Protein AF-E3IWF0-F1 (afdb_monomer_lite)

Secondary structure (DSSP, 8-state):
-----------TT---PPPPPP-BSEEEEEEEEEHHHHH-TT--HHHHHHHHGGG--HHHHHHHHTS-GGG--EEEEEEEE-SS---S-HHHHHHHHHHHHHHTT----EEEETGGGSEEEPPPP--SSPPPPPP-S-PPS---TTEEEHHHHHHHTBPP-PPTT--S-SPPHHHHSEEESEEPPTT-S------TTSPPPPP---EETT-SSS----EEE-EE-GGGS-EE-HHHHHHHHHHHHTT--EETTEES--PEE--GGG--SSGGGS-SEEE-STTPPPSSBS-EEEEEEGGGHHHHHHHHHHHHHB---HHHHHHHHHHHHHTT----SSGGGGEEEEEEP-

Structure (mmCIF, N/CA/C/O backbone):
data_AF-E3IWF0-F1
#
_entry.id   AF-E3IWF0-F1
#
loop_
_atom_site.group_PDB
_atom_site.id
_atom_site.type_symbol
_atom_site.label_atom_id
_atom_site.label_alt_id
_atom_site.label_comp_id
_atom_site.label_asym_id
_atom_site.label_entity_id
_atom_site.label_seq_id
_atom_site.pdbx_PDB_ins_code
_atom_site.Cartn_x
_atom_site.Cartn_y
_atom_site.Cartn_z
_atom_site.occupancy
_atom_site.B_iso_or_equiv
_atom_site.auth_seq_id
_atom_site.auth_comp_id
_atom_site.auth_asym_id
_atom_site.auth_atom_id
_atom_site.pdbx_PDB_model_num
ATOM 1 N N . MET A 1 1 ? 2.194 -65.299 -14.423 1.00 41.81 1 MET A N 1
ATOM 2 C CA . MET A 1 1 ? 2.964 -64.050 -14.601 1.00 41.81 1 MET A CA 1
ATOM 3 C C . MET A 1 1 ? 2.083 -62.918 -14.101 1.00 41.81 1 MET A C 1
ATOM 5 O O . MET A 1 1 ? 1.194 -62.491 -14.822 1.00 41.81 1 MET A O 1
ATOM 9 N N . ALA A 1 2 ? 2.211 -62.569 -12.820 1.00 34.97 2 ALA A N 1
ATOM 10 C CA . ALA A 1 2 ? 1.408 -61.526 -12.188 1.00 34.97 2 ALA A CA 1
ATOM 11 C C . ALA A 1 2 ? 2.026 -60.158 -12.510 1.00 34.97 2 ALA A C 1
ATOM 13 O O . ALA A 1 2 ? 3.200 -59.938 -12.221 1.00 34.97 2 ALA A O 1
ATOM 14 N N . GLY A 1 3 ? 1.254 -59.280 -13.153 1.00 35.75 3 GLY A N 1
ATOM 15 C CA . GLY A 1 3 ? 1.635 -57.894 -13.411 1.00 35.75 3 GLY A CA 1
ATOM 16 C C . GLY A 1 3 ? 1.404 -57.055 -12.160 1.00 35.75 3 GLY A C 1
ATOM 17 O O . GLY A 1 3 ? 0.259 -56.836 -11.771 1.00 35.75 3 GLY A O 1
ATOM 18 N N . GLY A 1 4 ? 2.491 -56.629 -11.519 1.00 33.47 4 GLY A N 1
ATOM 19 C CA . GLY A 1 4 ? 2.449 -55.653 -10.438 1.00 33.47 4 GLY A CA 1
ATOM 20 C C . GLY A 1 4 ? 2.073 -54.286 -10.997 1.00 33.47 4 GLY A C 1
ATOM 21 O O . GLY A 1 4 ? 2.777 -53.745 -11.845 1.00 33.47 4 GLY A O 1
ATOM 22 N N . VAL A 1 5 ? 0.945 -53.753 -10.537 1.00 42.38 5 VAL A N 1
ATOM 23 C CA . VAL A 1 5 ? 0.614 -52.336 -10.676 1.00 42.38 5 VAL A CA 1
ATOM 24 C C . VAL A 1 5 ? 1.538 -51.589 -9.724 1.00 42.38 5 VAL A C 1
ATOM 26 O O . VAL A 1 5 ? 1.492 -51.821 -8.518 1.00 42.38 5 VAL A O 1
ATOM 29 N N . ASP A 1 6 ? 2.389 -50.726 -10.269 1.00 42.12 6 ASP A N 1
ATOM 30 C CA . ASP A 1 6 ? 3.235 -49.824 -9.493 1.00 42.12 6 ASP A CA 1
ATOM 31 C C . ASP A 1 6 ? 2.344 -48.722 -8.901 1.00 42.12 6 ASP A C 1
ATOM 33 O O . ASP A 1 6 ? 2.120 -47.659 -9.484 1.00 42.12 6 ASP A O 1
ATOM 37 N N . THR A 1 7 ? 1.693 -49.035 -7.781 1.00 36.44 7 THR A N 1
ATOM 38 C CA . THR A 1 7 ? 0.914 -48.065 -7.018 1.00 36.44 7 THR A CA 1
ATOM 39 C C . THR A 1 7 ? 1.882 -47.164 -6.271 1.00 36.44 7 THR A C 1
ATOM 41 O O . THR A 1 7 ? 2.347 -47.500 -5.182 1.00 36.44 7 THR A O 1
ATOM 44 N N . VAL A 1 8 ? 2.168 -45.999 -6.849 1.00 44.75 8 VAL A N 1
ATOM 45 C CA . VAL A 1 8 ? 2.837 -44.908 -6.140 1.00 44.75 8 VAL A CA 1
ATOM 46 C C . VAL A 1 8 ? 1.923 -44.459 -5.001 1.00 44.75 8 VAL A C 1
ATOM 48 O O . VAL A 1 8 ? 0.910 -43.791 -5.213 1.00 44.75 8 VAL A O 1
ATOM 51 N N . PHE A 1 9 ? 2.270 -44.851 -3.779 1.00 38.47 9 PHE A N 1
ATOM 52 C CA . PHE A 1 9 ? 1.636 -44.367 -2.562 1.00 38.47 9 PHE A CA 1
ATOM 53 C C . PHE A 1 9 ? 2.034 -42.896 -2.370 1.00 38.47 9 PHE A C 1
ATOM 55 O O . PHE A 1 9 ? 3.142 -42.593 -1.931 1.00 38.47 9 PHE A O 1
ATOM 62 N N . ARG A 1 10 ? 1.155 -41.964 -2.759 1.00 40.84 10 ARG A N 1
ATOM 63 C CA . ARG A 1 10 ? 1.265 -40.549 -2.381 1.00 40.84 10 ARG A CA 1
ATOM 64 C C . ARG A 1 10 ? 0.487 -40.344 -1.089 1.00 40.84 10 ARG A C 1
ATOM 66 O O . ARG A 1 10 ? -0.733 -40.463 -1.072 1.00 40.84 10 ARG A O 1
ATOM 73 N N . GLU A 1 11 ? 1.207 -40.049 -0.017 1.00 34.72 11 GLU A N 1
ATOM 74 C CA . GLU A 1 11 ? 0.628 -39.656 1.261 1.00 34.72 11 GLU A CA 1
ATOM 75 C C . GLU A 1 11 ? -0.067 -38.288 1.104 1.00 34.72 11 GLU A C 1
ATOM 77 O O . GLU A 1 11 ? 0.574 -37.268 0.863 1.00 34.72 11 GLU A O 1
ATOM 82 N N . THR A 1 12 ? -1.397 -38.269 1.194 1.00 39.22 12 THR A N 1
ATOM 83 C CA . THR A 1 12 ? -2.281 -37.100 0.994 1.00 39.22 12 THR A CA 1
ATOM 84 C C . THR A 1 12 ? -2.207 -36.060 2.133 1.00 39.22 12 THR A C 1
ATOM 86 O O . THR A 1 12 ? -3.057 -35.180 2.229 1.00 39.22 12 THR A O 1
ATOM 89 N N . SER A 1 13 ? -1.236 -36.155 3.047 1.00 42.16 13 SER A N 1
ATOM 90 C CA . SER A 1 13 ? -1.235 -35.436 4.333 1.00 42.16 13 SER A CA 1
ATOM 91 C C . SER A 1 13 ? -0.495 -34.090 4.338 1.00 42.16 13 SER A C 1
ATOM 93 O O . SER A 1 13 ? -0.468 -33.436 5.379 1.00 42.16 13 SER A O 1
ATOM 95 N N . ALA A 1 14 ? 0.067 -33.623 3.217 1.00 46.38 14 ALA A N 1
ATOM 96 C CA . ALA A 1 14 ? 0.830 -32.370 3.211 1.00 46.38 14 ALA A CA 1
ATOM 97 C C . ALA A 1 14 ? 0.788 -31.595 1.882 1.00 46.38 14 ALA A C 1
ATOM 99 O O . ALA A 1 14 ? 1.825 -31.152 1.391 1.00 46.38 14 ALA A O 1
ATOM 100 N N . GLU A 1 15 ? -0.395 -31.373 1.303 1.00 42.22 15 GLU A N 1
ATOM 101 C CA . GLU A 1 15 ? -0.546 -30.177 0.465 1.00 42.22 15 GLU A CA 1
ATOM 102 C C . GLU A 1 15 ? -0.610 -28.963 1.406 1.00 42.22 15 GLU A C 1
ATOM 104 O O . GLU A 1 15 ? -1.519 -28.902 2.244 1.00 42.22 15 GLU A O 1
ATOM 109 N N . PRO A 1 16 ? 0.344 -28.015 1.348 1.00 53.88 16 PRO A N 1
ATOM 110 C CA . PRO A 1 16 ? 0.254 -26.799 2.140 1.00 53.88 16 PRO A CA 1
ATOM 111 C C . PRO A 1 16 ? -1.004 -26.039 1.712 1.00 53.88 16 PRO A C 1
ATOM 113 O O . PRO A 1 16 ? -1.074 -25.445 0.637 1.00 53.88 16 PRO A O 1
ATOM 116 N N . ARG A 1 17 ? -2.043 -26.106 2.547 1.00 76.69 17 ARG A N 1
ATOM 117 C CA . ARG A 1 17 ? -3.304 -25.411 2.310 1.00 76.69 17 ARG A CA 1
ATOM 118 C C . ARG A 1 17 ? -3.058 -23.912 2.440 1.00 76.69 17 ARG A C 1
ATOM 120 O O . ARG A 1 17 ? -2.746 -23.434 3.526 1.00 76.69 17 ARG A O 1
ATOM 127 N N . VAL A 1 18 ? -3.246 -23.184 1.343 1.00 86.88 18 VAL A N 1
ATOM 128 C CA . VAL A 1 18 ? -3.210 -21.719 1.345 1.00 86.88 18 VAL A CA 1
ATOM 129 C C . VAL A 1 18 ? -4.353 -21.186 2.210 1.00 86.88 18 VAL A C 1
ATOM 131 O O . VAL A 1 18 ? -5.532 -21.446 1.948 1.00 86.88 18 VAL A O 1
ATOM 134 N N . GLU A 1 19 ? -3.998 -20.444 3.253 1.00 89.88 19 GLU A N 1
ATOM 135 C CA . GLU A 1 19 ? -4.919 -19.831 4.199 1.00 89.88 19 GLU A CA 1
ATOM 136 C C . GLU A 1 19 ? -5.671 -18.659 3.556 1.00 89.88 19 GLU A C 1
ATOM 138 O O . GLU A 1 19 ? -5.094 -17.804 2.872 1.00 89.88 19 GLU A O 1
ATOM 143 N N . ALA A 1 20 ? -6.979 -18.608 3.815 1.00 89.81 20 ALA A N 1
ATOM 144 C CA . ALA A 1 20 ? -7.804 -17.469 3.451 1.00 89.81 20 ALA A CA 1
ATOM 145 C C . ALA A 1 20 ? -7.614 -16.343 4.475 1.00 89.81 20 ALA A C 1
ATOM 147 O O . ALA A 1 20 ? -7.861 -16.533 5.663 1.00 89.81 20 ALA A O 1
ATOM 148 N N . VAL A 1 21 ? -7.250 -15.152 4.004 1.00 93.00 21 VAL A N 1
ATOM 149 C CA . VAL A 1 21 ? -7.122 -13.961 4.855 1.00 93.00 21 VAL A CA 1
ATOM 150 C C . VAL A 1 21 ? -8.442 -13.176 4.904 1.00 93.00 21 VAL A C 1
ATOM 152 O O . VAL A 1 21 ? -9.196 -13.150 3.920 1.00 93.00 21 VAL A O 1
ATOM 155 N N . PRO A 1 22 ? -8.780 -12.531 6.033 1.00 94.50 22 PRO A N 1
ATOM 156 C CA . PRO A 1 22 ? -9.926 -11.633 6.097 1.00 94.50 22 PRO A CA 1
ATOM 157 C C . PRO A 1 22 ? -9.673 -10.383 5.239 1.00 94.50 22 PRO A C 1
ATOM 159 O O . PRO A 1 22 ? -8.582 -9.822 5.272 1.00 94.50 22 PRO A O 1
ATOM 162 N N . LEU A 1 23 ? -10.685 -9.944 4.479 1.00 96.88 23 LEU A N 1
ATOM 163 C CA . LEU A 1 23 ? -10.578 -8.809 3.558 1.00 96.88 23 LEU A CA 1
ATOM 164 C C . LEU A 1 23 ? -11.625 -7.731 3.861 1.00 96.88 23 LEU A C 1
ATOM 166 O O . LEU A 1 23 ? -12.819 -8.022 3.987 1.00 96.88 23 LEU A O 1
ATOM 170 N N . ALA A 1 24 ? -11.173 -6.483 3.954 1.00 97.81 24 ALA A N 1
ATOM 171 C CA . ALA A 1 24 ? -11.998 -5.288 3.846 1.00 97.81 24 ALA A CA 1
ATOM 172 C C . ALA A 1 24 ? -12.313 -4.971 2.370 1.00 97.81 24 ALA A C 1
ATOM 174 O O . ALA A 1 24 ? -11.756 -5.567 1.444 1.00 97.81 24 ALA A O 1
ATOM 175 N N . HIS A 1 25 ? -13.209 -4.008 2.132 1.00 98.31 25 HIS A N 1
ATOM 176 C CA . HIS A 1 25 ? -13.480 -3.546 0.768 1.00 98.31 25 HIS A CA 1
ATOM 177 C C . HIS A 1 25 ? -12.356 -2.645 0.244 1.00 98.31 25 HIS A C 1
ATOM 179 O O . HIS A 1 25 ? -12.015 -2.715 -0.937 1.00 98.31 25 HIS A O 1
ATOM 185 N N . LEU A 1 26 ? -11.778 -1.827 1.127 1.00 98.62 26 LEU A N 1
ATOM 186 C CA . LEU A 1 26 ? -10.725 -0.874 0.804 1.00 98.62 26 LEU A CA 1
ATOM 187 C C . LEU A 1 26 ? -9.781 -0.700 1.997 1.00 98.62 26 LEU A C 1
ATOM 189 O O . LEU A 1 26 ? -10.237 -0.481 3.114 1.00 98.62 26 LEU A O 1
ATOM 193 N N . SER A 1 27 ? -8.480 -0.767 1.744 1.00 98.56 27 SER A N 1
ATOM 194 C CA . SER A 1 27 ? -7.455 -0.257 2.652 1.00 98.56 27 SER A CA 1
ATOM 195 C C . SER A 1 27 ? -7.108 1.164 2.212 1.00 98.56 27 SER A C 1
ATOM 197 O O . SER A 1 27 ? -6.952 1.400 1.014 1.00 98.56 27 SER A O 1
ATOM 199 N N . VAL A 1 28 ? -6.968 2.111 3.138 1.00 98.56 28 VAL A N 1
ATOM 200 C CA . VAL A 1 28 ? -6.641 3.517 2.855 1.00 98.56 28 VAL A CA 1
ATOM 201 C C . VAL A 1 28 ? -5.393 3.921 3.624 1.00 98.56 28 VAL A C 1
ATOM 203 O O . VAL A 1 28 ? -5.383 3.895 4.846 1.00 98.56 28 VAL A O 1
ATOM 206 N N . GLU A 1 29 ? -4.355 4.324 2.910 1.00 97.94 29 GLU A N 1
ATOM 207 C CA . GLU A 1 29 ? -3.119 4.837 3.483 1.00 97.94 29 GLU A CA 1
ATOM 208 C C . GLU A 1 29 ? -3.218 6.356 3.594 1.00 97.94 29 GLU A C 1
ATOM 210 O O . GLU A 1 29 ? -3.418 7.056 2.594 1.00 97.94 29 GLU A O 1
ATOM 215 N N . LEU A 1 30 ? -3.129 6.840 4.831 1.00 95.62 30 LEU A N 1
ATOM 216 C CA . LEU A 1 30 ? -3.268 8.241 5.223 1.00 95.62 30 LEU A CA 1
ATOM 217 C C . LEU A 1 30 ? -1.912 8.955 5.178 1.00 95.62 30 LEU A C 1
ATOM 219 O O . LEU A 1 30 ? -1.550 9.650 6.121 1.00 95.62 30 LEU A O 1
ATOM 223 N N . GLY A 1 31 ? -1.170 8.750 4.09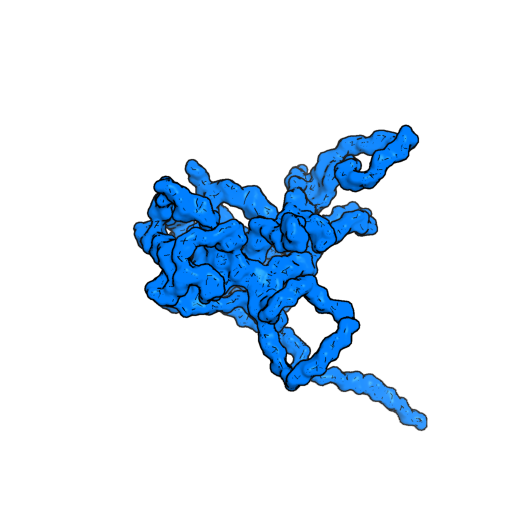4 1.00 84.12 31 GLY A N 1
ATOM 224 C CA . GLY A 1 31 ? 0.197 9.232 3.937 1.00 84.12 31 GLY A CA 1
ATOM 225 C C . GLY A 1 31 ? 1.239 8.121 4.040 1.00 84.12 31 GLY A C 1
ATOM 226 O O . GLY A 1 31 ? 1.095 7.176 4.819 1.00 84.12 31 GLY A O 1
ATOM 227 N N . HIS A 1 32 ? 2.291 8.288 3.240 1.00 81.69 32 HIS A N 1
ATOM 228 C CA . HIS A 1 32 ? 3.576 7.612 3.370 1.00 81.69 32 HIS A CA 1
ATOM 229 C C . HIS A 1 32 ? 4.537 8.671 3.907 1.00 81.69 32 HIS A C 1
ATOM 231 O O . HIS A 1 32 ? 4.796 9.671 3.232 1.00 81.69 32 HIS A O 1
ATOM 237 N N . LEU A 1 33 ? 4.969 8.509 5.153 1.00 79.94 33 LEU A N 1
ATOM 238 C CA . LEU A 1 33 ? 5.746 9.523 5.857 1.00 79.94 33 LEU A CA 1
ATOM 239 C C . LEU A 1 33 ? 7.207 9.095 5.877 1.00 79.94 33 LEU A C 1
ATOM 241 O O . LEU A 1 33 ? 7.542 8.076 6.485 1.00 79.94 33 LEU A O 1
ATOM 245 N N . TYR A 1 34 ? 8.059 9.884 5.223 1.00 79.00 34 TYR A N 1
ATOM 246 C CA . TYR A 1 34 ? 9.498 9.762 5.402 1.00 79.00 34 TYR A CA 1
ATOM 247 C C . TYR A 1 34 ? 9.883 10.384 6.738 1.00 79.00 34 TYR A C 1
ATOM 249 O O . TYR A 1 34 ? 9.259 11.334 7.214 1.00 79.00 34 TYR A O 1
ATOM 257 N N . MET A 1 35 ? 10.952 9.884 7.348 1.00 74.44 35 MET A N 1
ATOM 258 C CA . MET A 1 35 ? 11.393 10.403 8.647 1.00 74.44 35 MET A CA 1
ATOM 259 C C . MET A 1 35 ? 11.808 11.873 8.601 1.00 74.44 35 MET A C 1
ATOM 261 O O . MET A 1 35 ? 11.686 12.586 9.598 1.00 74.44 35 MET A O 1
ATOM 265 N N . GLU A 1 36 ? 12.259 12.347 7.443 1.00 72.44 36 GLU A N 1
ATOM 266 C CA . GLU A 1 36 ? 12.530 13.761 7.187 1.00 72.44 36 GLU A CA 1
ATOM 267 C C . GLU A 1 36 ? 11.270 14.617 7.389 1.00 72.44 36 GLU A C 1
ATOM 269 O O . GLU A 1 36 ? 11.359 15.696 7.966 1.00 72.44 36 GLU A O 1
ATOM 274 N N . ASP A 1 37 ? 10.084 14.106 7.039 1.00 77.19 37 ASP A N 1
ATOM 275 C CA . ASP A 1 37 ? 8.813 14.817 7.237 1.00 77.19 37 ASP A CA 1
ATOM 276 C C . ASP A 1 37 ? 8.410 14.905 8.710 1.00 77.19 37 ASP A C 1
ATOM 278 O O . ASP A 1 37 ? 7.666 15.800 9.100 1.00 77.19 37 ASP A O 1
ATOM 282 N N . LEU A 1 38 ? 8.869 13.953 9.526 1.00 74.44 38 LEU A N 1
ATOM 283 C CA . LEU A 1 38 ? 8.530 13.859 10.947 1.00 74.44 38 LEU A CA 1
ATOM 284 C C . LEU A 1 38 ? 9.481 14.668 11.830 1.00 74.44 38 LEU A C 1
ATOM 286 O O . LEU A 1 38 ? 9.122 15.048 12.941 1.00 74.44 38 LEU A O 1
ATOM 290 N N . THR A 1 39 ? 10.707 14.891 11.357 1.00 71.25 39 THR A N 1
ATOM 291 C CA . THR A 1 39 ? 11.776 15.556 12.114 1.00 71.25 39 THR A CA 1
ATOM 292 C C . THR A 1 39 ? 12.087 16.963 11.618 1.00 71.25 39 THR A C 1
ATOM 294 O O . THR A 1 39 ? 12.853 17.674 12.275 1.00 71.25 39 THR A O 1
ATOM 297 N N . ALA A 1 40 ? 11.506 17.382 10.488 1.00 74.06 40 ALA A N 1
ATOM 298 C CA . ALA A 1 40 ? 11.688 18.726 9.965 1.00 74.06 40 ALA A CA 1
ATOM 299 C C . ALA A 1 40 ? 11.279 19.780 11.018 1.00 74.06 40 ALA A C 1
ATOM 301 O O . ALA A 1 40 ? 10.226 19.642 11.646 1.00 74.06 40 ALA A O 1
ATOM 302 N N . PRO A 1 41 ? 12.078 20.845 11.234 1.00 69.00 41 PRO A N 1
ATOM 303 C CA . PRO A 1 41 ? 11.768 21.885 12.222 1.00 69.00 41 PRO A CA 1
ATOM 304 C C . PRO A 1 41 ? 10.414 22.579 12.008 1.00 69.00 41 PRO A C 1
ATOM 306 O O . PRO A 1 41 ? 9.856 23.148 12.943 1.00 69.00 41 PRO A O 1
ATOM 309 N N . ASP A 1 42 ? 9.917 22.556 10.775 1.00 74.75 42 ASP A N 1
ATOM 310 C CA . ASP A 1 42 ? 8.658 23.125 10.306 1.00 74.75 42 ASP A CA 1
ATOM 311 C C . ASP A 1 42 ? 7.582 22.063 10.014 1.00 74.75 42 ASP A C 1
ATOM 313 O O . ASP A 1 42 ? 6.552 22.382 9.420 1.00 74.75 42 ASP A O 1
ATOM 317 N N . ALA A 1 43 ? 7.788 20.812 10.444 1.00 80.31 43 ALA A N 1
ATOM 318 C CA . ALA A 1 43 ? 6.808 19.745 10.293 1.00 80.31 43 ALA A CA 1
ATOM 319 C C . ALA A 1 43 ? 5.482 20.104 10.988 1.00 80.31 43 ALA A C 1
ATOM 321 O O . ALA A 1 43 ? 5.385 20.138 12.216 1.00 80.31 43 ALA A O 1
ATOM 322 N N . ASP A 1 44 ? 4.434 20.325 10.194 1.00 88.81 44 ASP A N 1
ATOM 323 C CA . ASP A 1 44 ? 3.067 20.519 10.679 1.00 88.81 44 ASP A CA 1
ATOM 324 C C . ASP A 1 44 ? 2.204 19.300 10.325 1.00 88.81 44 ASP A C 1
ATOM 326 O O . ASP A 1 44 ? 1.547 19.228 9.279 1.00 88.81 44 ASP A O 1
ATOM 330 N N . LEU A 1 45 ? 2.202 18.315 11.230 1.00 90.25 45 LEU A N 1
ATOM 331 C CA . LEU A 1 45 ? 1.388 17.104 11.097 1.00 90.25 45 LEU A CA 1
ATOM 332 C C . LEU A 1 45 ? -0.116 17.418 11.055 1.00 90.25 45 LEU A C 1
ATOM 334 O O . LEU A 1 45 ? -0.877 16.712 10.393 1.00 90.25 45 LEU A O 1
ATOM 338 N N . GLY A 1 46 ? -0.559 18.484 11.729 1.00 92.19 46 GLY A N 1
ATOM 339 C CA . GLY A 1 46 ? -1.957 18.912 11.715 1.00 92.19 46 GLY A CA 1
ATOM 340 C C . GLY A 1 46 ? -2.377 19.389 10.327 1.00 92.19 46 GLY A C 1
ATOM 341 O O . GLY A 1 46 ? -3.383 18.922 9.787 1.00 92.19 46 GLY A O 1
ATOM 342 N N . ALA A 1 47 ? -1.576 20.260 9.710 1.00 92.06 47 ALA A N 1
ATOM 343 C CA . ALA A 1 47 ? -1.791 20.717 8.340 1.00 92.06 47 ALA A CA 1
ATOM 344 C C . ALA A 1 47 ? -1.702 19.566 7.324 1.00 92.06 47 ALA A C 1
ATOM 346 O O . ALA A 1 47 ? -2.512 19.502 6.393 1.00 92.06 47 ALA A O 1
ATOM 347 N N . HIS A 1 48 ? -0.770 18.628 7.520 1.00 91.56 48 HIS A N 1
ATOM 348 C CA . HIS A 1 48 ? -0.657 17.426 6.694 1.00 91.56 48 HIS A CA 1
ATOM 349 C C . HIS A 1 48 ? -1.965 16.618 6.688 1.00 91.56 48 HIS A C 1
ATOM 351 O O . HIS A 1 48 ? -2.558 16.391 5.629 1.00 91.56 48 HIS A O 1
ATOM 357 N N . PHE A 1 49 ? -2.480 16.248 7.864 1.00 95.38 49 PHE A N 1
ATOM 358 C CA . PHE A 1 49 ? -3.719 15.474 7.956 1.00 95.38 49 PHE A CA 1
ATOM 359 C C . PHE A 1 49 ? -4.962 16.272 7.547 1.00 95.38 49 PHE A C 1
ATOM 361 O O . PHE A 1 49 ? -5.885 15.699 6.962 1.00 95.38 49 PHE A O 1
ATOM 368 N N . ALA A 1 50 ? -4.977 17.591 7.750 1.00 95.19 50 ALA A N 1
ATOM 369 C CA . ALA A 1 50 ? -6.047 18.454 7.255 1.00 95.19 50 ALA A CA 1
ATOM 370 C C . ALA A 1 50 ? -6.142 18.452 5.717 1.00 95.19 50 ALA A C 1
ATOM 372 O O . ALA A 1 50 ? -7.247 18.515 5.177 1.00 95.19 50 ALA A O 1
ATOM 373 N N . ARG A 1 51 ? -5.017 18.325 4.995 1.00 94.50 51 ARG A N 1
ATOM 374 C CA . ARG A 1 51 ? -5.007 18.166 3.525 1.00 94.50 51 ARG A CA 1
ATOM 375 C C . ARG A 1 51 ? -5.521 16.796 3.078 1.00 94.50 51 ARG A C 1
ATOM 377 O O . ARG A 1 51 ? -6.112 16.692 2.004 1.00 94.50 51 ARG A O 1
ATOM 384 N N . ILE A 1 52 ? -5.315 15.757 3.889 1.00 95.81 52 ILE A N 1
ATOM 385 C CA . ILE A 1 52 ? -5.786 14.392 3.611 1.00 95.81 52 ILE A CA 1
ATOM 386 C C . ILE A 1 52 ? -7.289 14.265 3.860 1.00 95.81 52 ILE A C 1
ATOM 388 O O . ILE A 1 52 ? -7.987 13.667 3.042 1.00 95.81 52 ILE A O 1
ATOM 392 N N . ALA A 1 53 ? -7.798 14.834 4.957 1.00 95.94 53 ALA A N 1
ATOM 393 C CA . ALA A 1 53 ? -9.164 14.622 5.440 1.00 95.94 53 ALA A CA 1
ATOM 394 C C . ALA A 1 53 ? -10.269 14.740 4.369 1.00 95.94 53 ALA A C 1
ATOM 396 O O . ALA A 1 53 ? -11.112 13.838 4.300 1.00 95.94 53 ALA A O 1
ATOM 397 N N . PRO A 1 54 ? -10.254 15.742 3.463 1.00 95.31 54 PRO A N 1
ATOM 398 C CA . PRO A 1 54 ? -11.259 15.866 2.415 1.00 95.31 54 PRO A CA 1
ATOM 399 C C . PRO A 1 54 ? -11.340 14.675 1.469 1.00 95.31 54 PRO A C 1
ATOM 401 O O . PRO A 1 54 ? -12.373 14.530 0.831 1.00 95.31 54 PRO A O 1
ATOM 404 N N . TRP A 1 55 ? -10.291 13.852 1.354 1.00 95.94 55 TRP A N 1
ATOM 405 C CA . TRP A 1 55 ? -10.199 12.718 0.429 1.00 95.94 55 TRP A CA 1
ATOM 406 C C . TRP A 1 55 ? -10.715 11.402 1.010 1.00 95.94 55 TRP A C 1
ATOM 408 O O . TRP A 1 55 ? -10.984 10.471 0.249 1.00 95.94 55 TRP A O 1
ATOM 418 N N . VAL A 1 56 ? -10.909 11.343 2.329 1.00 95.50 56 VAL A N 1
ATOM 419 C CA . VAL A 1 56 ? -11.226 10.119 3.085 1.00 95.50 56 VAL A CA 1
ATOM 420 C C . VAL A 1 56 ? -12.700 10.074 3.516 1.00 95.50 56 VAL A C 1
ATOM 422 O O . VAL A 1 56 ? -13.083 9.294 4.386 1.00 95.50 56 VAL A O 1
ATOM 425 N N . ASP A 1 57 ? -13.567 10.891 2.907 1.00 94.06 57 ASP A N 1
ATOM 426 C CA . ASP A 1 57 ? -15.000 10.851 3.208 1.00 94.06 57 ASP A CA 1
ATOM 427 C C . ASP A 1 57 ? -15.676 9.544 2.728 1.00 94.06 57 ASP A C 1
ATOM 429 O O . ASP A 1 57 ? -15.302 8.983 1.689 1.00 94.06 57 ASP A O 1
ATOM 433 N N . PRO A 1 58 ? -16.692 9.031 3.456 1.00 95.00 58 PRO A N 1
ATOM 434 C CA . PRO A 1 58 ? -17.306 7.743 3.138 1.00 95.00 58 PRO A CA 1
ATOM 435 C C . PRO A 1 58 ? -17.895 7.622 1.720 1.00 95.00 58 PRO A C 1
ATOM 437 O O . PRO A 1 58 ? -17.709 6.559 1.119 1.00 95.00 58 PRO A O 1
ATOM 440 N N . PRO A 1 59 ? -18.572 8.640 1.144 1.00 96.31 59 PRO A N 1
ATOM 441 C CA . PRO A 1 59 ? -19.015 8.590 -0.250 1.00 96.31 59 PRO A CA 1
ATOM 442 C C . PRO A 1 59 ? -17.876 8.355 -1.249 1.00 96.31 59 PRO A C 1
ATOM 444 O O . PRO A 1 59 ? -18.000 7.493 -2.126 1.00 96.31 59 PRO A O 1
ATOM 447 N N . ARG A 1 60 ? -16.751 9.071 -1.118 1.00 96.31 60 ARG A N 1
ATOM 448 C CA . ARG A 1 60 ? -15.608 8.889 -2.024 1.00 96.31 60 ARG A CA 1
ATOM 449 C C . ARG A 1 60 ? -14.969 7.519 -1.843 1.00 96.31 60 ARG A C 1
ATOM 451 O O . ARG A 1 60 ? -14.711 6.834 -2.833 1.00 96.31 60 ARG A O 1
ATOM 458 N N . LEU A 1 61 ? -14.777 7.082 -0.600 1.00 97.81 61 LEU A N 1
ATOM 459 C CA . LEU A 1 61 ? -14.231 5.754 -0.316 1.00 97.81 61 LEU A CA 1
ATOM 460 C C . LEU A 1 61 ? -15.126 4.634 -0.862 1.00 97.81 61 LEU A C 1
ATOM 462 O O . LEU A 1 61 ? -14.621 3.667 -1.428 1.00 97.81 61 LEU A O 1
ATOM 466 N N . ALA A 1 62 ? -16.449 4.778 -0.768 1.00 97.25 62 ALA A N 1
ATOM 467 C CA . ALA A 1 62 ? -17.410 3.842 -1.347 1.00 97.25 62 ALA A CA 1
ATOM 468 C C . ALA A 1 62 ? -17.284 3.757 -2.877 1.00 97.25 62 ALA A C 1
ATOM 470 O O . ALA A 1 62 ? -17.298 2.658 -3.440 1.00 97.25 62 ALA A O 1
ATOM 471 N N . ALA A 1 63 ? -17.094 4.899 -3.545 1.00 96.00 63 ALA A N 1
ATOM 472 C CA . ALA A 1 63 ? -16.878 4.955 -4.988 1.00 96.00 63 ALA A CA 1
ATOM 473 C C . ALA A 1 63 ? -15.576 4.249 -5.408 1.00 96.00 63 ALA A C 1
ATOM 475 O O . ALA A 1 63 ? -15.593 3.437 -6.336 1.00 96.00 63 ALA A O 1
ATOM 476 N N . VAL A 1 64 ? -14.471 4.487 -4.692 1.00 96.50 64 VAL A N 1
ATOM 477 C CA . VAL A 1 64 ? -13.180 3.813 -4.933 1.00 96.50 64 VAL A CA 1
ATOM 478 C C . VAL A 1 64 ? -13.289 2.306 -4.680 1.00 96.50 64 VAL A C 1
ATOM 480 O O . VAL A 1 64 ? -12.854 1.493 -5.499 1.00 96.50 64 VAL A O 1
ATOM 483 N N . ALA A 1 65 ? -13.939 1.919 -3.582 1.00 96.88 65 ALA A N 1
ATOM 484 C CA . ALA A 1 65 ? -14.185 0.528 -3.213 1.00 96.88 65 ALA A CA 1
ATOM 485 C C . ALA A 1 65 ? -15.176 -0.189 -4.149 1.00 96.88 65 ALA A C 1
ATOM 487 O O . ALA A 1 65 ? -15.203 -1.420 -4.183 1.00 96.88 65 ALA A O 1
ATOM 488 N N . ARG A 1 66 ? -15.968 0.572 -4.920 1.00 95.69 66 ARG A N 1
ATOM 489 C CA . ARG A 1 66 ? -17.053 0.101 -5.796 1.00 95.69 66 ARG A CA 1
ATOM 490 C C . ARG A 1 66 ? -18.140 -0.678 -5.051 1.00 95.69 66 ARG A C 1
ATOM 492 O O . ARG A 1 66 ? -18.667 -1.658 -5.569 1.00 95.69 66 ARG A O 1
ATOM 499 N N . VAL A 1 67 ? -18.489 -0.222 -3.849 1.00 96.38 67 VAL A N 1
ATOM 500 C CA . VAL A 1 67 ? -19.582 -0.779 -3.035 1.00 96.38 67 VAL A CA 1
ATOM 501 C C . VAL A 1 67 ? -20.521 0.327 -2.562 1.00 96.38 67 VAL A C 1
ATOM 503 O O . VAL A 1 67 ? -20.089 1.468 -2.415 1.00 96.38 67 VAL A O 1
ATOM 506 N N . PRO A 1 68 ? -21.796 0.026 -2.263 1.00 95.75 68 PRO A N 1
ATOM 507 C CA . PRO A 1 68 ? -22.662 0.976 -1.576 1.00 95.75 68 PRO A CA 1
ATOM 508 C C . PRO A 1 68 ? -22.064 1.390 -0.227 1.00 95.75 68 PRO A C 1
ATOM 510 O O . PRO A 1 68 ? -21.608 0.534 0.534 1.00 95.75 68 PRO A O 1
ATOM 513 N N . GLN A 1 69 ? -22.144 2.680 0.109 1.00 95.56 69 GLN A N 1
ATOM 514 C CA . GLN A 1 69 ? -21.601 3.223 1.362 1.00 95.56 69 GLN A CA 1
ATOM 515 C C . GLN A 1 69 ? -22.094 2.464 2.604 1.00 95.56 69 GLN A C 1
ATOM 517 O O . GLN A 1 69 ? -21.311 2.190 3.505 1.00 95.56 69 GLN A O 1
ATOM 522 N N . ALA A 1 70 ? -23.364 2.045 2.632 1.00 95.50 70 ALA A N 1
ATOM 523 C CA . ALA A 1 70 ? -23.949 1.300 3.752 1.00 95.50 70 ALA A CA 1
ATOM 524 C C . ALA A 1 70 ? -23.295 -0.072 4.020 1.00 95.50 70 ALA A C 1
ATOM 526 O O . ALA A 1 70 ? -23.475 -0.640 5.092 1.00 95.50 70 ALA A O 1
ATOM 527 N N . ARG A 1 71 ? -22.557 -0.624 3.048 1.00 95.44 71 ARG A N 1
ATOM 528 C CA . ARG A 1 71 ? -21.835 -1.902 3.161 1.00 95.44 71 ARG A CA 1
ATOM 529 C C . ARG A 1 71 ? -20.322 -1.716 3.236 1.00 95.44 71 ARG A C 1
ATOM 531 O O . ARG A 1 71 ? -19.597 -2.704 3.330 1.00 95.44 71 ARG A O 1
ATOM 538 N N . LEU A 1 72 ? -19.839 -0.479 3.145 1.00 96.88 72 LEU A N 1
ATOM 539 C CA . LEU A 1 72 ? -18.422 -0.173 3.062 1.00 96.88 72 LEU A CA 1
ATOM 540 C C . LEU A 1 72 ? -17.688 -0.669 4.316 1.00 96.88 72 LEU A C 1
ATOM 542 O O . LEU A 1 72 ? -18.130 -0.468 5.442 1.00 96.88 72 LEU A O 1
ATOM 546 N N . ARG A 1 73 ? -16.547 -1.327 4.098 1.00 97.44 73 ARG A N 1
ATOM 547 C CA . ARG A 1 73 ? -15.624 -1.766 5.150 1.00 97.44 73 ARG A CA 1
ATOM 548 C C . ARG A 1 73 ? -14.263 -1.234 4.764 1.00 97.44 73 ARG A C 1
ATOM 550 O O . ARG A 1 73 ? -13.734 -1.663 3.737 1.00 97.44 73 ARG A O 1
ATOM 557 N N . VAL A 1 74 ? -13.765 -0.287 5.542 1.00 98.00 74 VAL A N 1
ATOM 558 C CA . VAL A 1 74 ? -12.502 0.400 5.292 1.00 98.00 74 VAL A CA 1
ATOM 559 C C . VAL A 1 74 ? -11.576 0.150 6.464 1.00 98.00 74 VAL A C 1
ATOM 561 O O . VAL A 1 74 ? -12.017 0.261 7.606 1.00 98.00 74 VAL A O 1
ATOM 564 N N . SER A 1 75 ? -10.327 -0.183 6.162 1.00 97.94 75 SER A N 1
ATOM 565 C CA . SER A 1 75 ? -9.210 -0.068 7.094 1.00 97.94 75 SER A CA 1
ATOM 566 C C . SER A 1 75 ? -8.390 1.166 6.735 1.00 97.94 75 SER A C 1
ATOM 568 O O . SER A 1 75 ? -8.127 1.403 5.556 1.00 97.94 75 SER A O 1
ATOM 570 N N . THR A 1 76 ? -7.985 1.957 7.723 1.00 97.94 76 THR A N 1
ATOM 571 C CA . THR A 1 76 ? -7.037 3.063 7.522 1.00 97.94 76 THR A CA 1
ATOM 572 C C . THR A 1 76 ? -5.665 2.720 8.087 1.00 97.94 76 THR A C 1
ATOM 574 O O . THR A 1 76 ? -5.555 2.104 9.145 1.00 97.94 76 THR A O 1
ATOM 577 N N . CYS A 1 77 ? -4.596 3.109 7.405 1.00 97.25 77 CYS A N 1
ATOM 578 C CA . CYS A 1 77 ? -3.242 2.832 7.857 1.00 97.25 77 CYS A CA 1
ATOM 579 C C . CYS A 1 77 ? -2.293 4.008 7.653 1.00 97.25 77 CYS A C 1
ATOM 581 O O . CYS A 1 77 ? -2.501 4.838 6.770 1.00 97.25 77 CYS A O 1
ATOM 583 N N . LEU A 1 78 ? -1.235 4.035 8.457 1.00 95.06 78 LEU A N 1
ATOM 584 C CA . LEU A 1 78 ? -0.029 4.820 8.217 1.00 95.06 78 LEU A CA 1
ATOM 585 C C . LEU A 1 78 ? 1.125 3.866 7.928 1.00 95.06 78 LEU A C 1
ATOM 587 O O . LEU A 1 78 ? 1.275 2.871 8.643 1.00 95.06 78 LEU A O 1
ATOM 591 N N . LEU A 1 79 ? 1.925 4.172 6.910 1.00 92.88 79 LEU A N 1
ATOM 592 C CA . LEU A 1 79 ? 3.227 3.547 6.707 1.00 92.88 79 LEU A CA 1
ATOM 593 C C . LEU A 1 79 ? 4.308 4.524 7.171 1.00 92.88 79 LEU A C 1
ATOM 595 O O . LEU A 1 79 ? 4.351 5.672 6.721 1.00 92.88 79 LEU A O 1
ATOM 599 N N . ILE A 1 80 ? 5.150 4.058 8.087 1.00 89.94 80 ILE A N 1
ATOM 600 C CA . ILE A 1 80 ? 6.328 4.778 8.561 1.00 89.94 80 ILE A CA 1
ATOM 601 C C . ILE A 1 80 ? 7.543 4.137 7.895 1.00 89.94 80 ILE A C 1
ATOM 603 O O . ILE A 1 80 ? 7.809 2.950 8.119 1.00 89.94 80 ILE A O 1
ATOM 607 N N . ASP A 1 81 ? 8.263 4.914 7.089 1.00 84.69 81 ASP A N 1
ATOM 608 C CA . ASP A 1 81 ? 9.538 4.491 6.507 1.00 84.69 81 ASP A CA 1
ATOM 609 C C . ASP A 1 81 ? 10.641 4.612 7.560 1.00 84.69 81 ASP A C 1
ATOM 611 O O . ASP A 1 81 ? 11.314 5.632 7.678 1.00 84.69 81 ASP A O 1
ATOM 615 N N . ASP A 1 82 ? 10.815 3.556 8.351 1.00 81.25 82 ASP A N 1
ATOM 616 C CA . ASP A 1 82 ? 11.930 3.415 9.284 1.00 81.25 82 ASP A CA 1
ATOM 617 C C . ASP A 1 82 ? 13.098 2.599 8.698 1.00 81.25 82 ASP A C 1
ATOM 619 O O . ASP A 1 82 ? 13.988 2.165 9.433 1.00 81.25 82 ASP A O 1
ATOM 623 N N . TYR A 1 83 ? 13.098 2.360 7.380 1.00 72.38 83 TYR A N 1
ATOM 624 C CA . TYR A 1 83 ? 14.098 1.523 6.714 1.00 72.38 83 TYR A CA 1
ATOM 625 C C . TYR A 1 83 ? 15.426 2.258 6.531 1.00 72.38 83 TYR A C 1
ATOM 627 O O . TYR A 1 83 ? 16.492 1.667 6.714 1.00 72.38 83 TYR A O 1
ATOM 635 N N . PHE A 1 84 ? 15.374 3.560 6.240 1.00 67.81 84 PHE A N 1
ATOM 636 C CA . PHE A 1 84 ? 16.574 4.374 6.021 1.00 67.81 84 PHE A CA 1
ATOM 637 C C . PHE A 1 84 ? 17.008 5.193 7.249 1.00 67.81 84 PHE A C 1
ATOM 639 O O . PHE A 1 84 ? 18.163 5.618 7.322 1.00 67.81 84 PHE A O 1
ATOM 646 N N . SER A 1 85 ? 16.125 5.413 8.233 1.00 70.19 85 SER A N 1
ATOM 647 C CA . SER A 1 85 ? 16.460 6.108 9.487 1.00 70.19 85 SER A CA 1
ATOM 648 C C . SER A 1 85 ? 15.432 5.854 10.601 1.00 70.19 85 SER A C 1
ATOM 650 O O . SER A 1 85 ? 14.273 5.580 10.324 1.00 70.19 85 SER A O 1
ATOM 652 N N . ALA A 1 86 ? 15.839 5.974 11.872 1.00 64.44 86 ALA A N 1
ATOM 653 C CA . ALA A 1 86 ? 14.954 5.812 13.033 1.00 64.44 86 ALA A CA 1
ATOM 654 C C . ALA A 1 86 ? 15.139 6.969 14.043 1.00 64.44 86 ALA A C 1
ATOM 656 O O . ALA A 1 86 ? 16.058 6.923 14.864 1.00 64.44 86 ALA A O 1
ATOM 657 N N . PRO A 1 87 ? 14.310 8.027 14.008 1.00 65.56 87 PRO A N 1
ATOM 658 C CA . PRO A 1 87 ? 14.303 9.091 14.995 1.00 65.56 87 PRO A CA 1
ATOM 659 C C . PRO A 1 87 ? 13.331 8.800 16.143 1.00 65.56 87 PRO A C 1
ATOM 661 O O . PRO A 1 87 ? 12.255 8.226 15.963 1.00 65.56 87 PRO A O 1
ATOM 664 N N . GLY A 1 88 ? 13.708 9.284 17.326 1.00 76.75 88 GLY A N 1
ATOM 665 C CA . GLY A 1 88 ? 12.850 9.307 18.506 1.00 76.75 88 GLY A CA 1
ATOM 666 C C . GLY A 1 88 ? 12.387 7.932 18.995 1.00 76.75 88 GLY A C 1
ATOM 667 O O . GLY A 1 88 ? 12.774 6.879 18.485 1.00 76.75 88 GLY A O 1
ATOM 668 N N . SER A 1 89 ? 11.551 7.958 20.030 1.00 87.56 89 SER A N 1
ATOM 669 C CA . SER A 1 89 ? 10.820 6.771 20.461 1.00 87.56 89 SER A CA 1
ATOM 670 C C . SER A 1 89 ? 9.630 6.535 19.517 1.00 87.56 89 SER A C 1
ATOM 672 O O . SER A 1 89 ? 8.916 7.493 19.206 1.00 87.56 89 SER A O 1
ATOM 674 N N . PRO A 1 90 ? 9.350 5.290 19.089 1.00 88.75 90 PRO A N 1
ATOM 675 C CA . PRO A 1 90 ? 8.131 4.985 18.352 1.00 88.75 90 PRO A CA 1
ATOM 676 C C . PRO A 1 90 ? 6.863 5.372 19.113 1.00 88.75 90 PRO A C 1
ATOM 678 O O . PRO A 1 90 ? 5.892 5.770 18.479 1.00 88.75 90 PRO A O 1
ATOM 681 N N . ALA A 1 91 ? 6.864 5.297 20.449 1.00 90.31 91 ALA A N 1
ATOM 682 C CA . ALA A 1 91 ? 5.733 5.747 21.257 1.00 90.31 91 ALA A CA 1
ATOM 683 C C . ALA A 1 91 ? 5.438 7.241 21.032 1.00 90.31 91 ALA A C 1
ATOM 685 O O . ALA A 1 91 ? 4.285 7.619 20.826 1.00 90.31 91 ALA A O 1
ATOM 686 N N . ASP A 1 92 ? 6.483 8.073 20.978 1.00 89.81 92 ASP A N 1
ATOM 687 C CA . ASP A 1 92 ? 6.345 9.510 20.735 1.00 89.81 92 ASP A CA 1
ATOM 688 C C . ASP A 1 92 ? 5.882 9.786 19.302 1.00 89.81 92 ASP A C 1
ATOM 690 O O . ASP A 1 92 ? 4.927 10.532 19.090 1.00 89.81 92 ASP A O 1
ATOM 694 N N . VAL A 1 93 ? 6.534 9.165 18.314 1.00 89.94 93 VAL A N 1
ATOM 695 C CA . VAL A 1 93 ? 6.234 9.381 16.890 1.00 89.94 93 VAL A CA 1
ATOM 696 C C . VAL A 1 93 ? 4.814 8.926 16.555 1.00 89.94 93 VAL A C 1
ATOM 698 O O . VAL A 1 93 ? 4.024 9.694 16.006 1.00 89.94 93 VAL A O 1
ATOM 701 N N . ILE A 1 94 ? 4.454 7.694 16.918 1.00 92.44 94 ILE A N 1
ATOM 702 C CA . ILE A 1 94 ? 3.122 7.143 16.646 1.00 92.44 94 ILE A CA 1
ATOM 703 C C . ILE A 1 94 ? 2.061 7.916 17.433 1.00 92.44 94 ILE A C 1
ATOM 705 O O . ILE A 1 94 ? 1.014 8.245 16.875 1.00 92.44 94 ILE A O 1
ATOM 709 N N . GLY A 1 95 ? 2.333 8.267 18.694 1.00 92.94 95 GLY A N 1
ATOM 710 C CA . GLY A 1 95 ? 1.424 9.072 19.509 1.00 92.94 95 GLY A CA 1
ATOM 711 C C . GLY A 1 95 ? 1.122 10.437 18.885 1.00 92.94 95 GLY A C 1
ATOM 712 O O . GLY A 1 95 ? -0.046 10.830 18.798 1.00 92.94 95 GLY A O 1
ATOM 713 N N . GLN A 1 96 ? 2.146 11.137 18.386 1.00 92.00 96 GLN A N 1
ATOM 714 C CA . GLN A 1 96 ? 1.986 12.416 17.687 1.00 92.00 96 GLN A CA 1
ATOM 715 C C . GLN A 1 96 ? 1.165 12.269 16.404 1.00 92.00 96 GLN A C 1
ATOM 717 O O . GLN A 1 96 ? 0.238 13.049 16.179 1.00 92.00 96 GLN A O 1
ATOM 722 N N . LEU A 1 97 ? 1.446 11.244 15.596 1.00 92.88 97 LEU A N 1
ATOM 723 C CA . LEU A 1 97 ? 0.725 10.984 14.350 1.00 92.88 97 LEU A CA 1
ATOM 724 C C . LEU A 1 97 ? -0.754 10.681 14.581 1.00 92.88 97 LEU A C 1
ATOM 726 O O . LEU A 1 97 ? -1.616 11.277 13.937 1.00 92.88 97 LEU A O 1
ATOM 730 N N . VAL A 1 98 ? -1.058 9.793 15.527 1.00 94.69 98 VAL A N 1
ATOM 731 C CA . VAL A 1 98 ? -2.438 9.433 15.878 1.00 94.69 98 VAL A CA 1
ATOM 732 C C . VAL A 1 98 ? -3.190 10.649 16.416 1.00 94.69 98 VAL A C 1
ATOM 734 O O . VAL A 1 98 ? -4.336 10.880 16.030 1.00 94.69 98 VAL A O 1
ATOM 737 N N . THR A 1 99 ? -2.540 11.459 17.256 1.00 95.25 99 THR A N 1
ATOM 738 C CA . THR A 1 99 ? -3.130 12.686 17.808 1.00 95.25 99 THR A CA 1
ATOM 739 C C . THR A 1 99 ? -3.418 13.714 16.713 1.00 95.25 99 THR A C 1
ATOM 741 O O . THR A 1 99 ? -4.519 14.263 16.661 1.00 95.25 99 THR A O 1
ATOM 744 N N . ALA A 1 100 ? -2.465 13.955 15.810 1.00 95.56 100 ALA A N 1
ATOM 745 C CA . ALA A 1 100 ? -2.628 14.905 14.714 1.00 95.56 100 ALA A CA 1
ATOM 746 C C . ALA A 1 100 ? -3.713 14.452 13.721 1.00 95.56 100 ALA A C 1
ATOM 748 O O . ALA A 1 100 ? -4.569 15.252 13.337 1.00 95.56 100 ALA A O 1
ATOM 749 N N . ALA A 1 101 ? -3.740 13.161 13.371 1.00 95.88 101 ALA A N 1
ATOM 750 C CA . ALA A 1 101 ? -4.786 12.581 12.534 1.00 95.88 101 ALA A CA 1
ATOM 751 C C . ALA A 1 101 ? -6.170 12.750 13.179 1.00 95.88 101 ALA A C 1
ATOM 753 O O . ALA A 1 101 ? -7.097 13.241 12.530 1.00 95.88 101 ALA A O 1
ATOM 754 N N . ALA A 1 102 ? -6.296 12.434 14.473 1.00 96.06 102 ALA A N 1
ATOM 755 C CA . ALA A 1 102 ? -7.537 12.618 15.218 1.00 96.06 102 ALA A CA 1
ATOM 756 C C . ALA A 1 102 ? -7.980 14.091 15.253 1.00 96.06 102 ALA A C 1
ATOM 758 O O . ALA A 1 102 ? -9.166 14.375 15.079 1.00 96.06 102 ALA A O 1
ATOM 759 N N . GLY A 1 103 ? -7.039 15.030 15.399 1.00 97.00 103 GLY A N 1
ATOM 760 C CA . GLY A 1 103 ? -7.299 16.472 15.328 1.00 97.00 103 GLY A CA 1
ATOM 761 C C . GLY A 1 103 ? -7.875 16.931 13.982 1.00 97.00 103 GLY A C 1
ATOM 762 O O . GLY A 1 103 ? -8.686 17.854 13.945 1.00 97.00 103 GLY A O 1
ATOM 763 N N . ALA A 1 104 ? -7.530 16.246 12.890 1.00 96.56 104 ALA A N 1
ATOM 764 C CA . ALA A 1 104 ? -8.098 16.463 11.558 1.00 96.56 104 ALA A CA 1
ATOM 765 C C . ALA A 1 104 ? -9.381 15.646 11.285 1.00 96.56 104 ALA A C 1
ATOM 767 O O . ALA A 1 104 ? -9.897 15.656 10.167 1.00 96.56 104 ALA A O 1
ATOM 768 N N . GLY A 1 105 ? -9.903 14.919 12.280 1.00 96.00 105 GLY A N 1
ATOM 769 C CA . GLY A 1 105 ? -11.078 14.054 12.136 1.00 96.00 105 GLY A CA 1
ATOM 770 C C . GLY A 1 105 ? -10.801 12.724 11.427 1.00 96.00 105 GLY A C 1
ATOM 771 O O . GLY A 1 105 ? -11.738 12.046 11.003 1.00 96.00 105 GLY A O 1
ATOM 772 N N . LEU A 1 106 ? -9.531 12.337 11.293 1.00 96.25 106 LEU A N 1
ATOM 773 C CA . LEU A 1 106 ? -9.112 11.062 10.725 1.00 96.25 106 LEU A CA 1
ATOM 774 C C . LEU A 1 106 ? -8.881 10.029 11.827 1.00 96.25 106 LEU A C 1
ATOM 776 O O . LEU A 1 106 ? -8.324 10.313 12.883 1.00 96.25 106 LEU A O 1
ATOM 780 N N . ARG A 1 107 ? -9.278 8.789 11.551 1.00 94.69 107 ARG A N 1
ATOM 781 C CA . ARG A 1 107 ? -8.980 7.634 12.400 1.00 94.69 107 ARG A CA 1
ATOM 782 C C . ARG A 1 107 ? -7.875 6.816 11.757 1.00 94.69 107 ARG A C 1
ATOM 784 O O . ARG A 1 107 ? -7.947 6.556 10.559 1.00 94.69 107 ARG A O 1
ATOM 791 N N . VAL A 1 108 ? -6.912 6.369 12.556 1.00 96.25 108 VAL A N 1
ATOM 792 C CA . VAL A 1 108 ? -5.853 5.439 12.144 1.00 96.25 108 VAL A CA 1
ATOM 793 C C . VAL A 1 108 ? -6.152 4.071 12.756 1.00 96.25 108 VAL A C 1
ATOM 795 O O . VAL A 1 108 ? -6.169 3.938 13.978 1.00 96.25 108 VAL A O 1
ATOM 798 N N . ASP A 1 109 ? -6.411 3.062 11.923 1.00 97.62 109 ASP A N 1
ATOM 799 C CA . ASP A 1 109 ? -6.671 1.695 12.396 1.00 97.62 109 ASP A CA 1
ATOM 800 C C . ASP A 1 109 ? -5.382 0.907 12.594 1.00 97.62 109 ASP A C 1
ATOM 802 O O . ASP A 1 109 ? -5.268 0.135 13.550 1.00 97.62 109 ASP A O 1
ATOM 806 N N . TYR A 1 110 ? -4.429 1.112 11.685 1.00 97.69 110 TYR A N 1
ATOM 807 C CA . TYR A 1 110 ? -3.175 0.380 11.638 1.00 97.69 110 TYR A CA 1
ATOM 808 C C . TYR A 1 110 ? -1.971 1.305 11.459 1.00 97.69 110 TYR A C 1
ATOM 810 O O . TYR A 1 110 ? -2.038 2.308 10.752 1.00 97.69 110 TYR A O 1
ATOM 818 N N . VAL A 1 111 ? -0.843 0.923 12.044 1.00 95.44 111 VAL A N 1
ATOM 819 C CA . VAL A 1 111 ? 0.463 1.532 11.770 1.00 95.44 111 VAL A CA 1
ATOM 820 C C . VAL A 1 111 ? 1.400 0.428 11.321 1.00 95.44 111 VAL A C 1
ATOM 822 O O . VAL A 1 111 ? 1.495 -0.601 11.986 1.00 95.44 111 VAL A O 1
ATOM 825 N N . ALA A 1 112 ? 2.064 0.625 10.191 1.00 93.88 112 ALA A N 1
ATOM 826 C CA . ALA A 1 112 ? 3.036 -0.307 9.652 1.00 93.88 112 ALA A CA 1
ATOM 827 C C . ALA A 1 112 ? 4.431 0.312 9.635 1.00 93.88 112 ALA A C 1
ATOM 829 O O . ALA A 1 112 ? 4.587 1.512 9.407 1.00 93.88 112 ALA A O 1
ATOM 830 N N . ARG A 1 113 ? 5.432 -0.537 9.857 1.00 91.31 113 ARG A N 1
ATOM 831 C CA . ARG A 1 113 ? 6.852 -0.207 9.719 1.00 91.31 113 ARG A CA 1
ATOM 832 C C . ARG A 1 113 ? 7.365 -0.786 8.414 1.00 91.31 113 ARG A C 1
ATOM 834 O O . ARG A 1 113 ? 7.261 -2.000 8.223 1.00 91.31 113 ARG A O 1
ATOM 841 N N . GLU A 1 114 ? 7.914 0.045 7.535 1.00 88.25 114 GLU A N 1
ATOM 842 C CA . GLU A 1 114 ? 8.411 -0.428 6.241 1.00 88.25 114 GLU A CA 1
ATOM 843 C C . GLU A 1 114 ? 9.540 -1.451 6.420 1.00 88.25 114 GLU A C 1
ATOM 845 O O . GLU A 1 114 ? 9.501 -2.519 5.803 1.00 88.25 114 GLU A O 1
ATOM 850 N N . SER A 1 115 ? 10.471 -1.205 7.350 1.00 83.56 115 SER A N 1
ATOM 851 C CA . SER A 1 115 ? 11.599 -2.113 7.588 1.00 83.56 115 SER A CA 1
ATOM 852 C C . SER A 1 115 ? 11.168 -3.498 8.057 1.00 83.56 115 SER A C 1
ATOM 854 O O . SER A 1 115 ? 11.645 -4.510 7.547 1.00 83.56 115 SER A O 1
ATOM 856 N N . ALA A 1 116 ? 10.209 -3.559 8.977 1.00 79.50 116 ALA A N 1
ATOM 857 C CA . ALA A 1 116 ? 9.682 -4.813 9.497 1.00 79.50 116 ALA A CA 1
ATOM 858 C C . ALA A 1 116 ? 8.697 -5.488 8.527 1.00 79.50 116 ALA A C 1
ATOM 860 O O . ALA A 1 116 ? 8.378 -6.657 8.705 1.00 79.50 116 ALA A O 1
ATOM 861 N N . CYS A 1 117 ? 8.226 -4.780 7.495 1.00 82.50 117 CYS A N 1
ATOM 862 C CA . CYS A 1 117 ? 7.478 -5.358 6.378 1.00 82.50 117 CYS A CA 1
ATOM 863 C C . CYS A 1 117 ? 8.390 -5.848 5.237 1.00 82.50 117 CYS A C 1
ATOM 865 O O . CYS A 1 117 ? 7.895 -6.449 4.283 1.00 82.50 117 CYS A O 1
ATOM 867 N N . ALA A 1 118 ? 9.707 -5.624 5.314 1.00 81.75 118 ALA A N 1
ATOM 868 C CA . ALA A 1 118 ? 10.672 -6.181 4.365 1.00 81.75 118 ALA A CA 1
ATOM 869 C C . ALA A 1 118 ? 10.985 -7.663 4.647 1.00 81.75 118 ALA A C 1
ATOM 871 O O . ALA A 1 118 ? 11.433 -8.382 3.745 1.00 81.75 118 ALA A O 1
ATOM 872 N N . THR A 1 119 ? 10.724 -8.133 5.870 1.00 82.56 119 THR A N 1
ATOM 873 C CA . THR A 1 119 ? 10.871 -9.528 6.301 1.00 82.56 119 THR A CA 1
ATOM 874 C C . THR A 1 119 ? 9.590 -10.043 6.965 1.00 82.56 119 THR A C 1
ATOM 876 O O . THR A 1 119 ? 8.673 -9.286 7.275 1.00 82.56 119 THR A O 1
ATOM 879 N N . ALA A 1 120 ? 9.480 -11.359 7.125 1.00 77.12 120 ALA A N 1
ATOM 880 C CA . ALA A 1 120 ? 8.409 -11.999 7.877 1.00 77.12 120 ALA A CA 1
ATOM 881 C C . ALA A 1 120 ? 8.933 -13.241 8.608 1.00 77.12 120 ALA A C 1
ATOM 883 O O . ALA A 1 120 ? 9.776 -13.950 8.055 1.00 77.12 120 ALA A O 1
ATOM 884 N N . PRO A 1 121 ? 8.408 -13.580 9.798 1.00 72.81 121 PRO A N 1
ATOM 885 C CA . PRO A 1 121 ? 8.776 -14.815 10.478 1.00 72.81 121 PRO A CA 1
ATOM 886 C C . PRO A 1 121 ? 8.454 -16.044 9.623 1.00 72.81 121 PRO A C 1
ATOM 888 O O . PR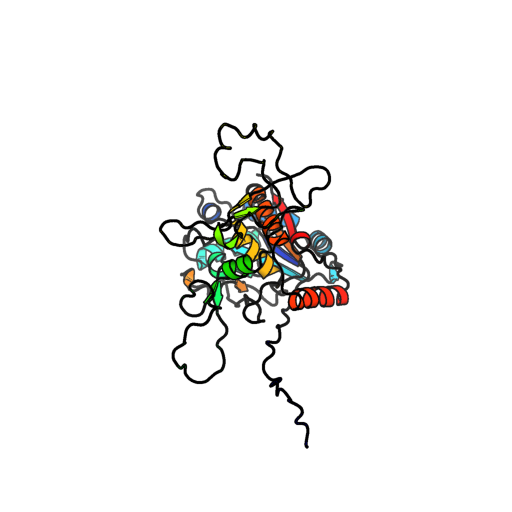O A 1 121 ? 7.349 -16.176 9.083 1.00 72.81 121 PRO A O 1
ATOM 891 N N . ARG A 1 122 ? 9.390 -16.988 9.542 1.00 72.50 122 ARG A N 1
ATOM 892 C CA . ARG A 1 122 ? 9.137 -18.304 8.957 1.00 72.50 122 ARG A CA 1
ATOM 893 C C . ARG A 1 122 ? 8.257 -19.110 9.921 1.00 72.50 122 ARG A C 1
ATOM 895 O O . ARG A 1 122 ? 8.576 -19.200 11.109 1.00 72.50 122 ARG A O 1
ATOM 902 N N . PRO A 1 123 ? 7.158 -19.728 9.455 1.00 63.66 123 PRO A N 1
ATOM 903 C CA . PRO A 1 123 ? 6.384 -20.635 10.290 1.00 63.66 123 PRO A CA 1
ATOM 904 C C . PRO A 1 123 ? 7.269 -21.770 10.817 1.00 63.66 123 PRO A C 1
ATOM 906 O O . PRO A 1 123 ? 8.036 -22.387 10.078 1.00 63.66 123 PRO A O 1
ATOM 909 N N . SER A 1 124 ? 7.160 -22.083 12.106 1.00 56.53 124 SER A N 1
ATOM 910 C CA . SER A 1 124 ? 7.842 -23.241 12.677 1.00 56.53 124 SER A CA 1
ATOM 911 C C . SER A 1 124 ? 7.261 -24.529 12.083 1.00 56.53 124 SER A C 1
ATOM 913 O O . SER A 1 124 ? 6.080 -24.840 12.247 1.00 56.53 124 SER A O 1
ATOM 915 N N . ARG A 1 125 ? 8.094 -25.300 11.371 1.00 50.97 125 ARG A N 1
ATOM 916 C CA . ARG A 1 125 ? 7.726 -26.635 10.878 1.00 50.97 125 ARG A CA 1
ATOM 917 C C . ARG A 1 125 ? 7.498 -27.574 12.074 1.00 50.97 125 ARG A C 1
ATOM 919 O O . ARG A 1 125 ? 8.411 -27.730 12.883 1.00 50.97 125 ARG A O 1
ATOM 926 N N . PRO A 1 126 ? 6.349 -28.259 12.194 1.00 37.34 126 PRO A N 1
ATOM 927 C CA . PRO A 1 126 ? 6.214 -29.337 13.167 1.00 37.34 126 PRO A CA 1
ATOM 928 C C . PRO A 1 126 ? 6.990 -30.576 12.675 1.00 37.34 126 PRO A C 1
ATOM 930 O O . PRO A 1 126 ? 6.613 -31.190 11.681 1.00 37.34 126 PRO A O 1
ATOM 933 N N . GLY A 1 127 ? 8.085 -30.943 13.352 1.00 40.16 127 GLY A N 1
ATOM 934 C CA . GLY A 1 127 ? 8.870 -32.157 13.071 1.00 40.16 127 GLY A CA 1
ATOM 935 C C . GLY A 1 127 ? 10.022 -32.367 14.070 1.00 40.16 127 GLY A C 1
ATOM 936 O O . GLY A 1 127 ? 10.501 -31.385 14.636 1.00 40.16 127 GLY A O 1
ATOM 937 N N . PRO A 1 128 ? 10.443 -33.622 14.349 1.00 41.16 128 PRO A N 1
ATOM 938 C CA . PRO A 1 128 ? 11.369 -33.927 15.439 1.00 41.16 128 PRO A CA 1
ATOM 939 C C . PRO A 1 128 ? 12.786 -33.425 15.132 1.00 41.16 128 PRO A C 1
ATOM 941 O O . PRO A 1 128 ? 13.156 -33.279 13.969 1.00 41.16 128 PRO A O 1
ATOM 944 N N . ALA A 1 129 ? 13.549 -33.173 16.201 1.00 43.97 129 ALA A N 1
ATOM 945 C CA . ALA A 1 129 ? 14.893 -32.591 16.223 1.00 43.97 129 ALA A CA 1
ATOM 946 C C . ALA A 1 129 ? 15.758 -32.887 14.979 1.00 43.97 129 ALA A C 1
ATOM 948 O O . ALA A 1 129 ? 15.938 -34.031 14.558 1.00 43.97 129 ALA A O 1
ATOM 949 N N . SER A 1 130 ? 16.305 -31.813 14.418 1.00 39.81 130 SER A N 1
ATOM 950 C CA . SER A 1 130 ? 17.069 -31.740 13.178 1.00 39.81 130 SER A CA 1
ATOM 951 C C . SER A 1 130 ? 18.298 -32.662 13.143 1.00 39.81 130 SER A C 1
ATOM 953 O O . SER A 1 130 ? 19.187 -32.596 13.989 1.00 39.81 130 SER A O 1
ATOM 955 N N . ARG A 1 131 ? 18.393 -33.471 12.076 1.00 30.88 131 ARG A N 1
ATOM 956 C CA . ARG A 1 131 ? 19.673 -33.928 11.497 1.00 30.88 131 ARG A CA 1
ATOM 957 C C . ARG A 1 131 ? 20.286 -32.776 10.684 1.00 30.88 131 ARG A C 1
ATOM 959 O O . ARG A 1 131 ? 19.526 -31.992 10.117 1.00 30.88 131 ARG A O 1
ATOM 966 N N . PRO A 1 132 ? 21.622 -32.681 10.564 1.00 33.94 132 PRO A N 1
ATOM 967 C CA . PRO A 1 132 ? 22.248 -31.625 9.779 1.00 33.94 132 PRO A CA 1
ATOM 968 C C . PRO A 1 132 ? 21.937 -31.803 8.287 1.00 33.94 132 PRO A C 1
ATOM 970 O O . PRO A 1 132 ? 21.923 -32.924 7.769 1.00 33.94 132 PRO A O 1
ATOM 973 N N . ALA A 1 133 ? 21.652 -30.681 7.626 1.00 38.19 133 ALA A N 1
ATOM 974 C CA . ALA A 1 133 ? 21.232 -30.611 6.235 1.00 38.19 133 ALA A CA 1
ATOM 975 C C . ALA A 1 133 ? 22.380 -30.972 5.278 1.00 38.19 133 ALA A C 1
ATOM 977 O O . ALA A 1 133 ? 23.458 -30.382 5.327 1.00 38.19 133 ALA A O 1
ATOM 978 N N . ALA A 1 134 ? 22.126 -31.923 4.378 1.00 29.94 134 ALA A N 1
ATOM 979 C CA . ALA A 1 134 ? 22.903 -32.085 3.156 1.00 29.94 134 ALA A CA 1
ATOM 980 C C . ALA A 1 134 ? 22.368 -31.090 2.115 1.00 29.94 134 ALA A C 1
ATOM 982 O O . ALA A 1 134 ? 21.159 -31.028 1.888 1.00 29.94 134 ALA A O 1
ATOM 983 N N . GLY A 1 135 ? 23.264 -30.300 1.521 1.00 34.06 135 GLY A N 1
ATOM 984 C CA . GLY A 1 135 ? 22.934 -29.269 0.540 1.00 34.06 135 GLY A CA 1
ATOM 985 C C . GLY A 1 135 ? 22.236 -29.838 -0.696 1.00 34.06 135 GLY A C 1
ATOM 986 O O . GLY A 1 135 ? 22.761 -30.724 -1.369 1.00 34.06 135 GLY A O 1
ATOM 987 N N . GLY A 1 136 ? 21.057 -29.297 -0.992 1.00 25.02 136 GLY A N 1
ATOM 988 C CA . GLY A 1 136 ? 20.290 -29.535 -2.207 1.00 25.02 136 GLY A CA 1
ATOM 989 C C . GLY A 1 136 ? 19.692 -28.216 -2.688 1.00 25.02 136 GLY A C 1
ATOM 990 O O . GLY A 1 136 ? 19.233 -27.411 -1.881 1.00 25.02 136 GLY A O 1
ATOM 991 N N . ALA A 1 137 ? 19.759 -27.987 -3.999 1.00 31.09 137 ALA A N 1
ATOM 992 C CA . ALA A 1 137 ? 19.318 -26.777 -4.682 1.00 31.09 137 ALA A CA 1
ATOM 993 C C . ALA A 1 137 ? 17.867 -26.403 -4.321 1.00 31.09 137 ALA A C 1
ATOM 995 O O . ALA A 1 137 ? 16.946 -27.191 -4.527 1.00 31.09 137 ALA A O 1
ATOM 996 N N . GLY A 1 138 ? 17.692 -25.199 -3.774 1.00 29.59 138 GLY A N 1
ATOM 997 C CA . GLY A 1 138 ? 16.412 -24.681 -3.278 1.00 29.59 138 GLY A CA 1
ATOM 998 C C . GLY A 1 138 ? 16.532 -23.708 -2.098 1.00 29.59 138 GLY A C 1
ATOM 999 O O . GLY A 1 138 ? 15.523 -23.380 -1.483 1.00 29.59 138 GLY A O 1
ATOM 1000 N N . SER A 1 139 ? 17.741 -23.263 -1.743 1.00 32.94 139 SER A N 1
ATOM 1001 C CA . SER A 1 139 ? 17.957 -22.285 -0.676 1.00 32.94 139 SER A CA 1
ATOM 1002 C C . SER A 1 139 ? 17.641 -20.869 -1.162 1.00 32.94 139 SER A C 1
ATOM 1004 O O . SER A 1 139 ? 18.278 -20.387 -2.102 1.00 32.94 139 SER A O 1
ATOM 1006 N N . TYR A 1 140 ? 16.691 -20.206 -0.499 1.00 38.03 140 TYR A N 1
ATOM 1007 C CA . TYR A 1 140 ? 16.522 -18.753 -0.561 1.00 38.03 140 TYR A CA 1
ATOM 1008 C C . TYR A 1 140 ? 17.858 -18.058 -0.206 1.00 38.03 140 TYR A C 1
ATOM 1010 O O . TYR A 1 140 ? 18.630 -18.617 0.583 1.00 38.03 140 TYR A O 1
ATOM 1018 N N . PRO A 1 141 ? 18.202 -16.902 -0.807 1.00 39.53 141 PRO A N 1
ATOM 1019 C CA . PRO A 1 141 ? 19.466 -16.236 -0.513 1.00 39.53 141 PRO A CA 1
ATOM 1020 C C . PRO A 1 141 ? 19.491 -15.766 0.949 1.00 39.53 141 PRO A C 1
ATOM 1022 O O . PRO A 1 141 ? 18.627 -14.994 1.345 1.00 39.53 141 PRO A O 1
ATOM 1025 N N . ALA A 1 142 ? 20.481 -16.267 1.699 1.00 41.25 142 ALA A N 1
ATOM 1026 C CA . ALA A 1 142 ? 20.882 -15.919 3.069 1.00 41.25 142 ALA A CA 1
ATOM 1027 C C . ALA A 1 142 ? 19.763 -15.383 3.987 1.00 41.25 142 ALA A C 1
ATOM 1029 O O . ALA A 1 142 ? 19.657 -14.184 4.233 1.00 41.25 142 ALA A O 1
ATOM 1030 N N . ASP A 1 143 ? 18.971 -16.316 4.518 1.00 45.28 143 ASP A N 1
ATOM 1031 C CA . ASP A 1 143 ? 18.123 -16.105 5.690 1.00 45.28 143 ASP A CA 1
ATOM 1032 C C . ASP A 1 143 ? 19.011 -16.021 6.947 1.00 45.28 143 ASP A C 1
ATOM 1034 O O . ASP A 1 143 ? 19.809 -16.933 7.181 1.00 45.28 143 ASP A O 1
ATOM 1038 N N . ASP A 1 144 ? 18.843 -14.990 7.774 1.00 49.78 144 ASP A N 1
ATOM 1039 C CA . ASP A 1 144 ? 19.282 -15.025 9.175 1.00 49.78 144 ASP A CA 1
ATOM 1040 C C . ASP A 1 144 ? 18.082 -15.425 10.060 1.00 49.78 144 ASP A C 1
ATOM 1042 O O . ASP A 1 144 ? 16.929 -15.106 9.755 1.00 49.78 144 ASP A O 1
ATOM 1046 N N . ASP A 1 145 ? 18.345 -16.197 11.117 1.00 52.91 145 ASP A N 1
ATOM 1047 C CA . ASP A 1 145 ? 17.477 -16.426 12.289 1.00 52.91 145 ASP A CA 1
ATOM 1048 C C . ASP A 1 145 ? 15.965 -16.686 12.076 1.00 52.91 145 ASP A C 1
ATOM 1050 O O . ASP A 1 145 ? 15.120 -16.314 12.889 1.00 52.91 145 ASP A O 1
ATOM 1054 N N . GLY A 1 146 ? 15.586 -17.423 11.028 1.00 65.06 146 GLY A N 1
ATOM 1055 C CA . GLY A 1 146 ? 14.201 -17.887 10.872 1.00 65.06 146 GLY A CA 1
ATOM 1056 C C . GLY A 1 146 ? 13.226 -16.827 10.357 1.00 65.06 146 GLY A C 1
ATOM 1057 O O . GLY A 1 146 ? 12.016 -17.003 10.499 1.00 65.06 146 GLY A O 1
ATOM 1058 N N . GLU A 1 147 ? 13.724 -15.777 9.710 1.00 79.06 147 GLU A N 1
ATOM 1059 C CA . GLU A 1 147 ? 12.918 -14.842 8.924 1.00 79.06 147 GLU A CA 1
ATOM 1060 C C . GLU A 1 147 ? 13.012 -15.132 7.418 1.00 79.06 147 GLU A C 1
ATOM 1062 O O . GLU A 1 147 ? 13.897 -15.841 6.942 1.00 79.06 147 GLU A O 1
ATOM 1067 N N . VAL A 1 148 ? 12.051 -14.613 6.656 1.00 84.81 148 VAL A N 1
ATOM 1068 C CA . VAL A 1 148 ? 11.986 -14.676 5.195 1.00 84.81 148 VAL A CA 1
ATOM 1069 C C . VAL A 1 148 ? 11.932 -13.255 4.659 1.00 84.81 148 VAL A C 1
ATOM 1071 O O . VAL A 1 148 ? 11.039 -12.496 5.031 1.00 84.81 148 VAL A O 1
ATOM 1074 N N . SER A 1 149 ? 12.839 -12.891 3.750 1.00 90.19 149 SER A N 1
ATOM 1075 C CA . SER A 1 149 ? 12.762 -11.595 3.068 1.00 90.19 149 SER A CA 1
ATOM 1076 C C . SER A 1 149 ? 11.562 -11.557 2.117 1.00 90.19 149 SER A C 1
ATOM 1078 O O . SER A 1 149 ? 11.524 -12.249 1.099 1.00 90.19 149 SER A O 1
ATOM 1080 N N . LEU A 1 150 ? 10.581 -10.713 2.434 1.00 93.12 150 LEU A N 1
ATOM 1081 C CA . LEU A 1 150 ? 9.393 -10.495 1.615 1.00 93.12 150 LEU A CA 1
ATOM 1082 C C . LEU A 1 150 ? 9.745 -9.821 0.288 1.00 93.12 150 LEU A C 1
ATOM 1084 O O . LEU A 1 150 ? 9.191 -10.184 -0.747 1.00 93.12 150 LEU A O 1
ATOM 1088 N N . ALA A 1 151 ? 10.713 -8.904 0.296 1.00 92.44 151 ALA A N 1
ATOM 1089 C CA . ALA A 1 151 ? 11.236 -8.315 -0.930 1.00 92.44 151 ALA A CA 1
ATOM 1090 C C . ALA A 1 151 ? 11.908 -9.374 -1.824 1.00 92.44 151 ALA A C 1
ATOM 1092 O O . ALA A 1 151 ? 11.619 -9.430 -3.016 1.00 92.44 151 ALA A O 1
ATOM 1093 N N . ALA A 1 152 ? 12.697 -10.298 -1.262 1.00 91.44 152 ALA A N 1
ATOM 1094 C CA . ALA A 1 152 ? 13.261 -11.404 -2.040 1.00 91.44 152 ALA A CA 1
ATOM 1095 C C . ALA A 1 152 ? 12.179 -12.342 -2.608 1.00 91.44 152 ALA A C 1
ATOM 1097 O O . ALA A 1 152 ? 12.306 -12.812 -3.737 1.00 91.44 152 ALA A O 1
ATOM 1098 N N . LEU A 1 153 ? 11.092 -12.594 -1.863 1.00 92.25 153 LEU A N 1
ATOM 1099 C CA . LEU A 1 153 ? 9.948 -13.360 -2.375 1.00 92.25 153 LEU A CA 1
ATOM 1100 C C . LEU A 1 153 ? 9.276 -12.662 -3.561 1.00 92.25 153 LEU A C 1
ATOM 1102 O O . LEU A 1 153 ? 8.944 -13.318 -4.547 1.00 92.25 153 LEU A O 1
ATOM 1106 N N . VAL A 1 154 ? 9.072 -11.347 -3.472 1.00 94.44 154 VAL A N 1
ATOM 1107 C CA . VAL A 1 154 ? 8.480 -10.564 -4.563 1.00 94.44 154 VAL A CA 1
ATOM 1108 C C . VAL A 1 154 ? 9.415 -10.524 -5.768 1.00 94.44 154 VAL A C 1
ATOM 1110 O O . VAL A 1 154 ? 8.949 -10.727 -6.884 1.00 94.44 154 VAL A O 1
ATOM 1113 N N . GLU A 1 155 ? 10.723 -10.352 -5.560 1.00 93.56 155 GLU A N 1
ATOM 1114 C CA . GLU A 1 155 ? 11.726 -10.421 -6.626 1.00 93.56 155 GLU A CA 1
ATOM 1115 C C . GLU A 1 155 ? 11.689 -11.778 -7.337 1.00 93.56 155 GLU A C 1
ATOM 1117 O O . GLU A 1 155 ? 11.661 -11.833 -8.565 1.00 93.56 155 GLU A O 1
ATOM 1122 N N . ALA A 1 156 ? 11.642 -12.875 -6.578 1.00 90.62 156 ALA A N 1
ATOM 1123 C CA . ALA A 1 156 ? 11.562 -14.223 -7.133 1.00 90.62 156 ALA A CA 1
ATOM 1124 C C . ALA A 1 156 ? 10.256 -14.476 -7.908 1.00 90.62 156 ALA A C 1
ATOM 1126 O O . ALA A 1 156 ? 10.210 -15.359 -8.765 1.00 90.62 156 ALA A O 1
ATOM 1127 N N . ALA A 1 157 ? 9.203 -13.707 -7.618 1.00 91.00 157 ALA A N 1
ATOM 1128 C CA . ALA A 1 157 ? 7.929 -13.745 -8.324 1.00 91.00 157 ALA A CA 1
ATOM 1129 C C . ALA A 1 157 ? 7.875 -12.805 -9.542 1.00 91.00 157 ALA A C 1
ATOM 1131 O O . ALA A 1 157 ? 6.866 -12.806 -10.253 1.00 91.00 157 ALA A O 1
ATOM 1132 N N . LEU A 1 158 ? 8.919 -12.009 -9.806 1.00 91.06 158 LEU A N 1
ATOM 1133 C CA . LEU A 1 158 ? 8.979 -11.172 -11.000 1.00 91.06 158 LEU A CA 1
ATOM 1134 C C . LEU A 1 158 ? 9.132 -12.045 -12.242 1.00 91.06 158 LEU A C 1
ATOM 1136 O O . LEU A 1 158 ? 10.125 -12.749 -12.437 1.00 91.06 158 LEU A O 1
ATOM 1140 N N . VAL A 1 159 ? 8.147 -11.949 -13.122 1.00 82.94 159 VAL A N 1
ATOM 1141 C CA . VAL A 1 159 ? 8.218 -12.505 -14.463 1.00 82.94 159 VAL A CA 1
ATOM 1142 C C . VAL A 1 159 ? 8.851 -11.439 -15.334 1.00 82.94 159 VAL A C 1
ATOM 1144 O O . VAL A 1 159 ? 8.310 -10.345 -15.462 1.00 82.94 159 VAL A O 1
ATOM 1147 N N . ALA A 1 160 ? 10.002 -11.748 -15.932 1.00 66.69 160 ALA A N 1
ATOM 1148 C CA . ALA A 1 160 ? 10.546 -10.879 -16.964 1.00 66.69 160 ALA A CA 1
ATOM 1149 C C . ALA A 1 160 ? 9.472 -10.690 -18.043 1.00 66.69 160 ALA A C 1
ATOM 1151 O O . ALA A 1 160 ? 8.893 -11.677 -18.491 1.00 66.69 160 ALA A O 1
ATOM 1152 N N . ASP A 1 161 ? 9.211 -9.450 -18.444 1.00 65.50 161 ASP A N 1
ATOM 1153 C CA . ASP A 1 161 ? 8.373 -9.134 -19.598 1.00 65.50 161 ASP A CA 1
ATOM 1154 C C . ASP A 1 161 ? 9.275 -9.051 -20.845 1.00 65.50 161 ASP A C 1
ATOM 1156 O O . ASP A 1 161 ? 9.816 -7.978 -21.149 1.00 65.50 161 ASP A O 1
ATOM 1160 N N . PRO A 1 162 ? 9.589 -10.186 -21.512 1.00 60.38 162 PRO A N 1
ATOM 1161 C CA . PRO A 1 162 ? 10.487 -10.167 -22.646 1.00 60.38 162 PRO A CA 1
ATOM 1162 C C . PRO A 1 162 ? 9.835 -9.381 -23.781 1.00 60.38 162 PRO A C 1
ATOM 1164 O O . PRO A 1 162 ? 8.661 -9.595 -24.091 1.00 60.38 162 PRO A O 1
ATOM 1167 N N . PRO A 1 163 ? 10.605 -8.536 -24.472 1.00 58.59 163 PRO A N 1
ATOM 1168 C CA . PRO A 1 163 ? 10.118 -7.948 -25.696 1.00 58.59 163 PRO A CA 1
ATOM 1169 C C . PRO A 1 163 ? 9.694 -8.995 -26.727 1.00 58.59 163 PRO A C 1
ATOM 1171 O O . PRO A 1 163 ? 10.187 -10.131 -26.737 1.00 58.59 163 PRO A O 1
ATOM 1174 N N . PHE A 1 164 ? 8.790 -8.612 -27.626 1.00 52.00 164 PHE A N 1
ATOM 1175 C CA . PHE A 1 164 ? 8.309 -9.507 -28.673 1.00 52.00 164 PHE A CA 1
ATOM 1176 C C . PHE A 1 164 ? 9.475 -9.988 -29.555 1.00 52.00 164 PHE A C 1
ATOM 1178 O O . PHE A 1 164 ? 10.121 -9.200 -30.238 1.00 52.00 164 PHE A O 1
ATOM 1185 N N . GLY A 1 165 ? 9.736 -11.301 -29.558 1.00 52.66 165 GLY A N 1
ATOM 1186 C CA . GLY A 1 165 ? 10.841 -11.907 -30.314 1.00 52.66 165 GLY A CA 1
ATOM 1187 C C . GLY A 1 165 ? 12.188 -11.961 -29.578 1.00 52.66 165 GLY A C 1
ATOM 1188 O O . GLY A 1 165 ? 13.192 -12.320 -30.192 1.00 52.66 165 GLY A O 1
ATOM 1189 N N . ALA A 1 166 ? 12.236 -11.645 -28.280 1.00 56.38 166 ALA A N 1
ATOM 1190 C CA . ALA A 1 166 ? 13.466 -11.729 -27.499 1.00 56.38 166 ALA A CA 1
ATOM 1191 C C . ALA A 1 166 ? 13.985 -13.175 -27.369 1.00 56.38 166 ALA A C 1
ATOM 1193 O O . ALA A 1 166 ? 13.255 -14.097 -27.008 1.00 56.38 166 ALA A O 1
ATOM 1194 N N . THR A 1 167 ? 15.288 -13.363 -27.589 1.00 52.19 167 THR A N 1
ATOM 1195 C CA . THR A 1 167 ? 15.988 -14.657 -27.473 1.00 52.19 167 THR A CA 1
ATOM 1196 C C . THR A 1 167 ? 16.597 -14.894 -26.082 1.00 52.19 167 THR A C 1
ATOM 1198 O O . THR A 1 167 ? 17.498 -15.716 -25.944 1.00 52.19 167 THR A O 1
ATOM 1201 N N . GLY A 1 168 ? 16.162 -14.149 -25.056 1.00 53.22 168 GLY A N 1
ATOM 1202 C CA . GLY A 1 168 ? 16.693 -14.257 -23.688 1.00 53.22 168 GLY A CA 1
ATOM 1203 C C . GLY A 1 168 ? 18.038 -13.555 -23.443 1.00 53.22 168 GLY A C 1
ATOM 1204 O O . GLY A 1 168 ? 18.773 -13.955 -22.550 1.00 53.22 168 GLY A O 1
ATOM 1205 N N . VAL A 1 169 ? 18.388 -12.519 -24.219 1.00 54.84 169 VAL A N 1
ATOM 1206 C CA . VAL A 1 169 ? 19.683 -11.804 -24.092 1.00 54.84 169 VAL A CA 1
ATOM 1207 C C . VAL A 1 169 ? 19.794 -10.987 -22.792 1.00 54.84 169 VAL A C 1
ATOM 1209 O O . VAL A 1 169 ? 20.898 -10.658 -22.365 1.00 54.84 169 VAL A O 1
ATOM 1212 N N . ARG A 1 170 ? 18.671 -10.671 -22.134 1.00 64.69 170 ARG A N 1
ATOM 1213 C CA . ARG A 1 170 ? 18.653 -9.853 -20.916 1.00 64.69 170 ARG A CA 1
ATOM 1214 C C . ARG A 1 170 ? 18.899 -10.712 -19.663 1.00 64.69 170 ARG A C 1
ATOM 1216 O O . ARG A 1 170 ? 18.164 -11.681 -19.466 1.00 64.69 170 ARG A O 1
ATOM 1223 N N . PRO A 1 171 ? 19.847 -10.337 -18.782 1.00 70.06 171 PRO A N 1
ATOM 1224 C CA . PRO A 1 171 ? 19.921 -10.890 -17.432 1.00 70.06 171 PRO A CA 1
ATOM 1225 C C . PRO A 1 171 ? 18.593 -10.705 -16.685 1.00 70.06 171 PRO A C 1
ATOM 1227 O O . PRO A 1 171 ? 17.922 -9.683 -16.839 1.00 70.06 171 PRO A O 1
ATOM 1230 N N . THR A 1 172 ? 18.196 -11.682 -15.874 1.00 76.38 172 THR A N 1
ATOM 1231 C CA . THR A 1 172 ? 16.948 -11.593 -15.094 1.00 76.38 172 THR A CA 1
ATOM 1232 C C . THR A 1 172 ? 17.025 -10.444 -14.080 1.00 76.38 172 THR A C 1
ATOM 1234 O O . THR A 1 172 ? 18.130 -10.172 -13.604 1.00 76.38 172 THR A O 1
ATOM 1237 N N . PRO A 1 173 ? 15.901 -9.824 -13.665 1.00 82.25 173 PRO A N 1
ATOM 1238 C CA . PRO A 1 173 ? 15.908 -8.788 -12.626 1.00 82.25 173 PRO A CA 1
ATOM 1239 C C . PRO A 1 173 ? 16.691 -9.197 -11.369 1.00 82.25 173 PRO A C 1
ATOM 1241 O O . PRO A 1 173 ? 17.495 -8.413 -10.876 1.00 82.25 173 PRO A O 1
ATOM 1244 N N . ALA A 1 174 ? 16.584 -10.467 -10.960 1.00 82.06 174 ALA A N 1
ATOM 1245 C CA . ALA A 1 174 ? 17.313 -11.041 -9.826 1.00 82.06 174 ALA A CA 1
ATOM 1246 C C . ALA A 1 174 ? 18.849 -11.017 -9.943 1.00 82.06 174 ALA A C 1
ATOM 1248 O O . ALA A 1 174 ? 19.550 -11.085 -8.935 1.00 82.06 174 ALA A O 1
ATOM 1249 N N . GLN A 1 175 ? 19.387 -10.942 -11.163 1.00 82.50 175 GLN A N 1
ATOM 1250 C CA . GLN A 1 175 ? 20.830 -10.901 -11.413 1.00 82.50 175 GLN A CA 1
ATOM 1251 C C . GLN A 1 175 ? 21.390 -9.482 -11.391 1.00 82.50 175 GLN A C 1
ATOM 1253 O O . GLN A 1 175 ? 22.550 -9.305 -11.033 1.00 82.50 175 GLN A O 1
ATOM 1258 N N . ILE A 1 176 ? 20.600 -8.495 -11.818 1.00 85.75 176 ILE A N 1
ATOM 1259 C CA . ILE A 1 176 ? 21.092 -7.130 -12.047 1.00 85.75 176 ILE A CA 1
ATOM 1260 C C . ILE A 1 176 ? 20.507 -6.101 -11.088 1.00 85.75 176 ILE A C 1
ATOM 1262 O O . ILE A 1 176 ? 21.083 -5.031 -10.983 1.00 85.75 176 ILE A O 1
ATOM 1266 N N . GLY A 1 177 ? 19.393 -6.394 -10.417 1.00 90.00 177 GLY A N 1
ATOM 1267 C CA . GLY A 1 177 ? 18.713 -5.444 -9.537 1.00 90.00 177 GLY A CA 1
ATOM 1268 C C . GLY A 1 177 ? 17.908 -4.381 -10.277 1.00 90.00 177 GLY A C 1
ATOM 1269 O O . GLY A 1 177 ? 17.578 -3.361 -9.692 1.00 90.00 177 GLY A O 1
ATOM 1270 N N . TRP A 1 178 ? 17.570 -4.604 -11.551 1.00 91.25 178 TRP A N 1
ATOM 1271 C CA . TRP A 1 178 ? 16.822 -3.653 -12.379 1.00 91.25 178 TRP A CA 1
ATOM 1272 C C . TRP A 1 178 ? 15.692 -4.333 -13.152 1.00 91.25 178 TRP A C 1
ATOM 1274 O O . TRP A 1 178 ? 15.883 -5.371 -13.792 1.00 91.25 178 TRP A O 1
ATOM 1284 N N . LEU A 1 179 ? 14.523 -3.698 -13.152 1.00 91.19 179 LEU A N 1
ATOM 1285 C CA . LEU A 1 179 ? 13.330 -4.090 -13.897 1.00 91.19 179 LEU A CA 1
ATOM 1286 C C . LEU A 1 179 ? 13.036 -3.060 -14.990 1.00 91.19 179 LEU A C 1
ATOM 1288 O O . LEU A 1 179 ? 13.226 -1.871 -14.786 1.00 91.19 179 LEU A O 1
ATOM 1292 N N . SER A 1 180 ? 12.548 -3.498 -16.151 1.00 89.25 180 SER A N 1
ATOM 1293 C CA . SER A 1 180 ? 12.077 -2.578 -17.198 1.00 89.25 180 SER A CA 1
ATOM 1294 C C . SER A 1 180 ? 10.738 -3.035 -17.750 1.00 89.25 180 SER A C 1
ATOM 1296 O O . SER A 1 180 ? 10.454 -4.232 -17.729 1.00 89.25 180 SER A O 1
ATOM 1298 N N . ASN A 1 181 ? 9.944 -2.093 -18.260 1.00 89.56 181 ASN A N 1
ATOM 1299 C CA . ASN A 1 181 ? 8.664 -2.335 -18.922 1.00 89.56 181 ASN A CA 1
ATOM 1300 C C . ASN A 1 181 ? 8.753 -2.434 -20.460 1.00 89.56 181 ASN A C 1
ATOM 1302 O O . ASN A 1 181 ? 7.720 -2.366 -21.133 1.00 89.56 181 ASN A O 1
ATOM 1306 N N . GLY A 1 182 ? 9.952 -2.575 -21.039 1.00 87.50 182 GLY A N 1
ATOM 1307 C CA . GLY A 1 182 ? 10.075 -2.866 -22.467 1.00 87.50 182 GLY A CA 1
ATOM 1308 C C . GLY A 1 182 ? 11.491 -2.885 -23.039 1.00 87.50 182 GLY A C 1
ATOM 1309 O O . GLY A 1 182 ? 12.428 -3.377 -22.412 1.00 87.50 182 GLY A O 1
ATOM 1310 N N . GLU A 1 183 ? 11.630 -2.379 -24.264 1.00 82.75 183 GLU A N 1
ATOM 1311 C CA . GLU A 1 183 ? 12.863 -2.337 -25.053 1.00 82.75 183 GLU A CA 1
ATOM 1312 C C . GLU A 1 183 ? 13.573 -0.989 -24.915 1.00 82.75 183 GLU A C 1
ATOM 1314 O O . GLU A 1 183 ? 12.991 0.067 -25.178 1.00 82.75 183 GLU A O 1
ATOM 1319 N N . ARG A 1 184 ? 14.866 -1.022 -24.583 1.00 79.06 184 ARG A N 1
ATOM 1320 C CA . ARG A 1 184 ? 15.743 0.152 -24.651 1.00 79.06 184 ARG A CA 1
ATOM 1321 C C . ARG A 1 184 ? 16.101 0.494 -26.094 1.00 79.06 184 ARG A C 1
ATOM 1323 O O . ARG A 1 184 ? 15.994 -0.324 -27.005 1.00 79.06 184 ARG A O 1
ATOM 1330 N N . THR A 1 185 ? 16.610 1.706 -26.280 1.00 77.31 185 THR A N 1
ATOM 1331 C CA . THR A 1 185 ? 17.282 2.121 -27.514 1.00 77.31 185 THR A CA 1
ATOM 1332 C C . THR A 1 185 ? 18.373 1.110 -27.908 1.00 77.31 185 THR A C 1
ATOM 1334 O O . THR A 1 185 ? 19.252 0.824 -27.086 1.00 77.31 185 THR A O 1
ATOM 1337 N N . PRO A 1 186 ? 18.376 0.597 -29.154 1.00 68.31 186 PRO A N 1
ATOM 1338 C CA . PRO A 1 186 ? 19.428 -0.289 -29.642 1.00 68.31 186 PRO A CA 1
ATOM 1339 C C . PRO A 1 186 ? 20.827 0.313 -29.439 1.00 68.31 186 PRO A C 1
ATOM 1341 O O . PRO A 1 186 ? 21.055 1.481 -29.745 1.00 68.31 186 PRO A O 1
ATOM 1344 N N . GLY A 1 187 ? 21.763 -0.483 -28.913 1.00 60.88 187 GLY A N 1
ATOM 1345 C CA . GLY A 1 187 ? 23.139 -0.052 -28.623 1.00 60.88 187 GLY A CA 1
ATOM 1346 C C . GLY A 1 187 ? 23.367 0.555 -27.230 1.00 60.88 187 GLY A C 1
ATOM 1347 O O . GLY A 1 187 ? 24.518 0.779 -26.867 1.00 60.88 187 GLY A O 1
ATOM 1348 N N . ALA A 1 188 ? 22.317 0.768 -26.425 1.00 56.91 188 ALA A N 1
ATOM 1349 C CA . ALA A 1 188 ? 22.458 1.209 -25.032 1.00 56.91 188 ALA A CA 1
ATOM 1350 C C . ALA A 1 188 ? 23.001 0.103 -24.103 1.00 56.91 188 ALA A C 1
ATOM 1352 O O . ALA A 1 188 ? 23.716 0.387 -23.144 1.00 56.91 188 ALA A O 1
ATOM 1353 N N . ASP A 1 189 ? 22.721 -1.165 -24.415 1.00 53.03 189 ASP A N 1
ATOM 1354 C CA . ASP A 1 189 ? 23.087 -2.321 -23.588 1.00 53.03 189 ASP A CA 1
ATOM 1355 C C . ASP A 1 189 ? 24.517 -2.815 -23.851 1.00 53.03 189 ASP A C 1
ATOM 1357 O O . ASP A 1 189 ? 24.714 -4.001 -24.073 1.00 53.03 189 ASP A O 1
ATOM 1361 N N . GLY A 1 190 ? 25.516 -1.923 -23.883 1.00 49.34 190 GLY A N 1
ATOM 1362 C CA . GLY A 1 190 ? 26.953 -2.239 -23.738 1.00 49.34 190 GLY A CA 1
ATOM 1363 C C . GLY A 1 190 ? 27.563 -3.359 -24.608 1.00 49.34 190 GLY A C 1
ATOM 1364 O O . GLY A 1 190 ? 28.708 -3.760 -24.384 1.00 49.34 190 GLY A O 1
ATOM 1365 N N . ALA A 1 191 ? 26.839 -3.898 -25.588 1.00 45.44 191 ALA A N 1
ATOM 1366 C CA . ALA A 1 191 ? 27.184 -5.124 -26.283 1.00 45.44 191 ALA A CA 1
ATOM 1367 C C . ALA A 1 191 ? 28.135 -4.811 -27.435 1.00 45.44 191 ALA A C 1
ATOM 1369 O O . ALA A 1 191 ? 27.741 -4.799 -28.597 1.00 45.44 191 ALA A O 1
ATOM 1370 N N . ARG A 1 192 ? 29.406 -4.623 -27.055 1.00 46.09 192 ARG A N 1
ATOM 1371 C CA . ARG A 1 192 ? 30.588 -4.376 -27.894 1.00 46.09 192 ARG A CA 1
ATOM 1372 C C . ARG A 1 192 ? 30.509 -3.049 -28.668 1.00 46.09 192 ARG A C 1
ATOM 1374 O O . ARG A 1 192 ? 29.471 -2.734 -29.240 1.00 46.09 192 ARG A O 1
ATOM 1381 N N . PRO A 1 193 ? 31.613 -2.284 -28.793 1.00 45.69 193 PRO A N 1
ATOM 1382 C CA . PRO A 1 193 ? 31.714 -1.416 -29.954 1.00 45.69 193 PRO A CA 1
ATOM 1383 C C . PRO A 1 193 ? 31.502 -2.340 -31.149 1.00 45.69 193 PRO A C 1
ATOM 1385 O O . PRO A 1 193 ? 32.207 -3.349 -31.279 1.00 45.69 193 PRO A O 1
ATOM 1388 N N . ALA A 1 194 ? 30.466 -2.063 -31.942 1.00 53.78 194 ALA A N 1
ATOM 1389 C CA . ALA A 1 194 ? 30.285 -2.714 -33.224 1.00 53.78 194 ALA A CA 1
ATOM 1390 C C . ALA A 1 194 ? 31.678 -2.720 -33.865 1.00 53.78 194 ALA A C 1
ATOM 1392 O O . ALA A 1 194 ? 32.333 -1.672 -33.892 1.00 53.78 194 ALA A O 1
ATOM 1393 N N . ALA A 1 195 ? 32.208 -3.905 -34.210 1.00 53.62 195 ALA A N 1
ATOM 1394 C CA . ALA A 1 195 ? 33.521 -3.994 -34.849 1.00 53.62 195 ALA A CA 1
ATOM 1395 C C . ALA A 1 195 ? 33.566 -2.901 -35.920 1.00 53.62 195 ALA A C 1
ATOM 1397 O O . ALA A 1 195 ? 32.538 -2.698 -36.552 1.00 53.62 195 ALA A O 1
ATOM 1398 N N . ALA A 1 196 ? 34.678 -2.194 -36.127 1.00 54.78 196 ALA A N 1
ATOM 1399 C CA . ALA A 1 196 ? 34.737 -0.991 -36.979 1.00 54.78 196 ALA A CA 1
ATOM 1400 C C . ALA A 1 196 ? 34.209 -1.159 -38.436 1.00 54.78 196 ALA A C 1
ATOM 1402 O O . ALA A 1 196 ? 34.191 -0.207 -39.206 1.00 54.78 196 ALA A O 1
ATOM 1403 N N . MET A 1 197 ? 33.785 -2.373 -38.804 1.00 56.38 197 MET A N 1
ATOM 1404 C CA . MET A 1 197 ? 33.170 -2.815 -40.054 1.00 56.38 197 MET A CA 1
ATOM 1405 C C . MET A 1 197 ? 31.645 -3.068 -39.977 1.00 56.38 197 MET A C 1
ATOM 1407 O O . MET A 1 197 ? 31.032 -3.373 -40.997 1.00 56.38 197 MET A O 1
ATOM 1411 N N . ALA A 1 198 ? 31.024 -3.013 -38.798 1.00 59.56 198 ALA A N 1
ATOM 1412 C CA . ALA A 1 198 ? 29.586 -3.156 -38.608 1.00 59.56 198 ALA A CA 1
ATOM 1413 C C . ALA A 1 198 ? 28.962 -1.761 -38.693 1.00 59.56 198 ALA A C 1
ATOM 1415 O O . ALA A 1 198 ? 29.303 -0.882 -37.905 1.00 59.56 198 ALA A O 1
ATOM 1416 N N . GLY A 1 199 ? 28.104 -1.554 -39.694 1.00 58.69 199 GLY A N 1
ATOM 1417 C CA . GLY A 1 199 ? 27.452 -0.267 -39.930 1.00 58.69 199 GLY A CA 1
ATOM 1418 C C . GLY A 1 199 ? 26.781 0.280 -38.668 1.00 58.69 199 GLY A C 1
ATOM 1419 O O . GLY A 1 199 ? 26.313 -0.484 -37.822 1.00 58.69 199 GLY A O 1
ATOM 1420 N N . GLU A 1 200 ? 26.755 1.607 -38.548 1.00 59.78 200 GLU A N 1
ATOM 1421 C CA . GLU A 1 200 ? 26.099 2.301 -37.441 1.00 59.78 200 GLU A CA 1
ATOM 1422 C C . GLU A 1 200 ? 24.664 1.786 -37.287 1.00 59.78 200 GLU A C 1
ATOM 1424 O O . GLU A 1 200 ? 23.866 1.827 -38.226 1.00 59.78 200 GLU A O 1
ATOM 1429 N N . THR A 1 201 ? 24.336 1.259 -36.104 1.00 65.88 201 THR A N 1
ATOM 1430 C CA . THR A 1 201 ? 22.948 0.907 -35.798 1.00 65.88 201 THR A CA 1
ATOM 1431 C C . THR A 1 201 ? 22.166 2.215 -35.696 1.00 65.88 201 THR A C 1
ATOM 1433 O O . THR A 1 201 ? 22.525 3.053 -34.866 1.00 65.88 201 THR A O 1
ATOM 1436 N N . PRO A 1 202 ? 21.133 2.437 -36.530 1.00 71.19 202 PRO A N 1
ATOM 1437 C CA . PRO A 1 202 ? 20.380 3.678 -36.481 1.00 71.19 202 PRO A CA 1
ATOM 1438 C C . PRO A 1 202 ? 19.703 3.813 -35.115 1.00 71.19 202 PRO A C 1
ATOM 1440 O O . PRO A 1 202 ? 19.128 2.854 -34.597 1.00 71.19 202 PRO A O 1
ATOM 1443 N N . TRP A 1 203 ? 19.770 5.012 -34.535 1.00 81.06 203 TRP A N 1
ATOM 1444 C CA . TRP A 1 203 ? 19.086 5.312 -33.281 1.00 81.06 203 TRP A CA 1
ATOM 1445 C C . TRP A 1 203 ? 17.575 5.075 -33.425 1.00 81.06 203 TRP A C 1
ATOM 1447 O O . TRP A 1 203 ? 16.958 5.522 -34.395 1.00 81.06 203 TRP A O 1
ATOM 1457 N N . ALA A 1 204 ? 16.979 4.399 -32.443 1.00 80.88 204 ALA A N 1
ATOM 1458 C CA . ALA A 1 204 ? 15.538 4.198 -32.337 1.00 80.88 204 ALA A CA 1
ATOM 1459 C C . ALA A 1 204 ? 15.080 4.474 -30.896 1.00 80.88 204 ALA A C 1
ATOM 1461 O O . ALA A 1 204 ? 15.804 4.124 -29.965 1.00 80.88 204 ALA A O 1
ATOM 1462 N N . PRO A 1 205 ? 13.905 5.091 -30.679 1.00 85.75 205 PRO A N 1
ATOM 1463 C CA . PRO A 1 205 ? 13.428 5.384 -29.333 1.00 85.75 205 PRO A CA 1
ATOM 1464 C C . PRO A 1 205 ? 13.082 4.094 -28.569 1.00 85.75 205 PRO A C 1
ATOM 1466 O O . PRO A 1 205 ? 12.678 3.110 -29.199 1.00 85.75 205 PRO A O 1
ATOM 1469 N N . PRO A 1 206 ? 13.165 4.105 -27.225 1.00 88.31 206 PRO A N 1
ATOM 1470 C CA . PRO A 1 206 ? 12.743 2.971 -26.417 1.00 88.31 206 PRO A CA 1
ATOM 1471 C C . PRO A 1 206 ? 11.233 2.722 -26.552 1.00 88.31 206 PRO A C 1
ATOM 1473 O O . PRO A 1 206 ? 10.446 3.626 -26.864 1.00 88.31 206 PRO A O 1
ATOM 1476 N N . ARG A 1 207 ? 10.816 1.477 -26.321 1.00 87.38 207 ARG A N 1
ATOM 1477 C CA . ARG A 1 207 ? 9.434 1.017 -26.488 1.00 87.38 207 ARG A CA 1
ATOM 1478 C C . ARG A 1 207 ? 8.945 0.324 -25.234 1.00 87.38 207 ARG A C 1
ATOM 1480 O O . ARG A 1 207 ? 9.616 -0.547 -24.712 1.00 87.38 207 ARG A O 1
ATOM 1487 N N . GLU A 1 208 ? 7.757 0.687 -24.780 1.00 89.12 208 GLU A N 1
ATOM 1488 C CA . GLU A 1 208 ? 7.061 -0.026 -23.709 1.00 89.12 208 GLU A CA 1
ATOM 1489 C C . GLU A 1 208 ? 6.268 -1.192 -24.320 1.00 89.12 208 GLU A C 1
ATOM 1491 O O . GLU A 1 208 ? 5.585 -1.010 -25.331 1.00 89.12 208 GLU A O 1
ATOM 1496 N N . ASN A 1 209 ? 6.334 -2.381 -23.716 1.00 83.19 209 ASN A N 1
ATOM 1497 C CA . ASN A 1 209 ? 5.717 -3.595 -24.266 1.00 83.19 209 ASN A CA 1
ATOM 1498 C C . ASN A 1 209 ? 4.187 -3.485 -24.364 1.00 83.19 209 ASN A C 1
ATOM 1500 O O . ASN A 1 209 ? 3.585 -3.888 -25.359 1.00 83.19 209 ASN A O 1
ATOM 1504 N N . ALA A 1 210 ? 3.552 -2.893 -23.349 1.00 80.31 210 ALA A N 1
ATOM 1505 C CA . ALA A 1 210 ? 2.107 -2.676 -23.286 1.00 80.31 210 ALA A CA 1
ATOM 1506 C C . ALA A 1 210 ? 1.678 -1.279 -23.784 1.00 80.31 210 ALA A C 1
ATOM 1508 O O . ALA A 1 210 ? 0.579 -0.810 -23.461 1.00 80.31 210 ALA A O 1
ATOM 1509 N N . ALA A 1 211 ? 2.530 -0.602 -24.565 1.00 79.00 211 ALA A N 1
ATOM 1510 C CA . ALA A 1 211 ? 2.234 0.722 -25.096 1.00 79.00 211 ALA A CA 1
ATOM 1511 C C . ALA A 1 211 ? 0.941 0.707 -25.922 1.00 79.00 211 ALA A C 1
ATOM 1513 O O . ALA A 1 211 ? 0.707 -0.168 -26.756 1.00 79.00 211 ALA A O 1
ATOM 1514 N N . ARG A 1 212 ? 0.098 1.727 -25.731 1.00 76.56 212 ARG A N 1
ATOM 1515 C CA . ARG A 1 212 ? -1.080 1.936 -26.588 1.00 76.56 212 ARG A CA 1
ATOM 1516 C C . ARG A 1 212 ? -0.686 2.672 -27.867 1.00 76.56 212 ARG A C 1
ATOM 1518 O O . ARG A 1 212 ? -0.464 2.067 -28.904 1.00 76.56 212 ARG A O 1
ATOM 1525 N N . ARG A 1 213 ? -0.636 4.006 -27.802 1.00 82.06 213 ARG A N 1
ATOM 1526 C CA . ARG A 1 213 ? -0.247 4.888 -28.924 1.00 82.06 213 ARG A CA 1
ATOM 1527 C C . ARG A 1 213 ? 1.110 5.556 -28.719 1.00 82.06 213 ARG A C 1
ATOM 1529 O O . ARG A 1 213 ? 1.728 5.984 -29.686 1.00 82.06 213 ARG A O 1
ATOM 1536 N N . HIS A 1 214 ? 1.541 5.656 -27.468 1.00 87.50 214 HIS A N 1
ATOM 1537 C CA . HIS A 1 214 ? 2.778 6.293 -27.044 1.00 87.50 214 HIS A CA 1
ATOM 1538 C C . HIS A 1 214 ? 3.436 5.384 -26.010 1.00 87.50 214 HIS A C 1
ATOM 1540 O O . HIS A 1 214 ? 2.720 4.746 -25.236 1.00 87.50 214 HIS A O 1
ATOM 1546 N N . SER A 1 215 ? 4.764 5.334 -26.028 1.00 87.75 215 SER A N 1
ATOM 1547 C CA . SER A 1 215 ? 5.559 4.557 -25.080 1.00 87.75 215 SER A CA 1
ATOM 1548 C C . SER A 1 215 ? 5.977 5.437 -23.913 1.00 87.75 215 SER A C 1
ATOM 1550 O O . SER A 1 215 ? 6.500 6.531 -24.138 1.00 87.75 215 SER A O 1
ATOM 1552 N N . VAL A 1 216 ? 5.815 4.940 -22.690 1.00 90.19 216 VAL A N 1
ATOM 1553 C CA . VAL A 1 216 ? 6.511 5.470 -21.514 1.00 90.19 216 VAL A CA 1
ATOM 1554 C C . VAL A 1 216 ? 7.433 4.371 -21.015 1.00 90.19 216 VAL A C 1
ATOM 1556 O O . VAL A 1 216 ? 6.999 3.424 -20.372 1.00 90.19 216 VAL A O 1
ATOM 1559 N N . PHE A 1 217 ? 8.709 4.463 -21.377 1.00 90.19 217 PHE A N 1
ATOM 1560 C CA . PHE A 1 217 ? 9.709 3.481 -20.980 1.00 90.19 217 PHE A CA 1
ATOM 1561 C C . PHE A 1 217 ? 10.332 3.869 -19.639 1.00 90.19 217 PHE A C 1
ATOM 1563 O O . PHE A 1 217 ? 10.735 5.021 -19.463 1.00 90.19 217 PHE A O 1
ATOM 1570 N N . VAL A 1 218 ? 10.455 2.902 -18.733 1.00 90.94 218 VAL A N 1
ATOM 1571 C CA . VAL A 1 218 ? 11.127 3.076 -17.445 1.00 90.94 218 VAL A CA 1
ATOM 1572 C C . VAL A 1 218 ? 12.060 1.913 -17.132 1.00 90.94 218 VAL A C 1
ATOM 1574 O O . VAL A 1 218 ? 11.800 0.754 -17.466 1.00 90.94 218 VAL A O 1
ATOM 1577 N N . ASP A 1 219 ? 13.144 2.255 -16.446 1.00 90.62 219 ASP A N 1
ATOM 1578 C CA . ASP A 1 219 ? 14.018 1.335 -15.734 1.00 90.62 219 ASP A CA 1
ATOM 1579 C C . ASP A 1 219 ? 13.867 1.614 -14.240 1.00 90.62 219 ASP A C 1
ATOM 1581 O O . ASP A 1 219 ? 13.975 2.758 -13.798 1.00 90.62 219 ASP A O 1
ATOM 1585 N N . VAL A 1 220 ? 13.582 0.567 -13.478 1.00 94.06 220 VAL A N 1
ATOM 1586 C CA . VAL A 1 220 ? 13.320 0.629 -12.044 1.00 94.06 220 VAL A CA 1
ATOM 1587 C C . VAL A 1 220 ? 14.391 -0.170 -11.327 1.00 94.06 220 VAL A C 1
ATOM 1589 O O . VAL A 1 220 ? 14.496 -1.381 -11.519 1.00 94.06 220 VAL A O 1
ATOM 1592 N N . GLU A 1 221 ? 15.170 0.506 -10.493 1.00 94.00 221 GLU A N 1
ATOM 1593 C CA . GLU A 1 221 ? 16.087 -0.146 -9.566 1.00 94.00 221 GLU A CA 1
ATOM 1594 C C . GLU A 1 221 ? 15.286 -0.863 -8.474 1.00 94.00 221 GLU A C 1
ATOM 1596 O O . GLU A 1 221 ? 14.375 -0.288 -7.872 1.00 94.00 221 GLU A O 1
ATOM 1601 N N . LEU A 1 222 ? 15.602 -2.131 -8.232 1.00 93.75 222 LEU A N 1
ATOM 1602 C CA . LEU A 1 222 ? 14.982 -2.985 -7.217 1.00 93.75 222 LEU A CA 1
ATOM 1603 C C . LEU A 1 222 ? 15.835 -3.050 -5.950 1.00 93.75 222 LEU A C 1
ATOM 1605 O O . LEU A 1 222 ? 15.298 -3.124 -4.846 1.00 93.75 222 LEU A O 1
ATOM 1609 N N . TRP A 1 223 ? 17.155 -3.046 -6.115 1.00 92.94 223 TRP A N 1
ATOM 1610 C CA . TRP A 1 223 ? 18.141 -3.049 -5.043 1.00 92.94 223 TRP A CA 1
ATOM 1611 C C . TRP A 1 223 ? 19.509 -2.629 -5.574 1.00 92.94 223 TRP A C 1
ATOM 1613 O O . TRP A 1 223 ? 19.794 -2.781 -6.761 1.00 92.94 223 TRP A O 1
ATOM 1623 N N . ASP A 1 224 ? 20.363 -2.196 -4.655 1.00 89.75 224 ASP A N 1
ATOM 1624 C CA . ASP A 1 224 ? 21.798 -1.996 -4.859 1.00 89.75 224 ASP A CA 1
ATOM 1625 C C . ASP A 1 224 ? 22.580 -2.799 -3.798 1.00 89.75 224 ASP A C 1
ATOM 1627 O O . ASP A 1 224 ? 21.993 -3.372 -2.873 1.00 89.75 224 ASP A O 1
ATOM 1631 N N . VAL A 1 225 ? 23.904 -2.893 -3.928 1.00 84.62 225 VAL A N 1
ATOM 1632 C CA . VAL A 1 225 ? 24.800 -3.573 -2.980 1.00 84.62 225 VAL A CA 1
ATOM 1633 C C . VAL A 1 225 ? 25.869 -2.606 -2.456 1.00 84.62 225 VAL A C 1
ATOM 1635 O O . VAL A 1 225 ? 27.066 -2.782 -2.714 1.00 84.62 225 VAL A O 1
ATOM 1638 N N . PRO A 1 226 ? 25.487 -1.559 -1.705 1.00 76.94 226 PRO A N 1
ATOM 1639 C CA . PRO A 1 226 ? 26.465 -0.700 -1.060 1.00 76.94 226 PRO A CA 1
ATOM 1640 C C . PRO A 1 226 ? 27.232 -1.495 0.010 1.00 76.94 226 PRO A C 1
ATOM 1642 O O . PRO A 1 226 ? 26.646 -2.041 0.941 1.00 76.94 226 PRO A O 1
ATOM 1645 N N . ARG A 1 227 ? 28.569 -1.517 -0.082 1.00 71.69 227 ARG A N 1
ATOM 1646 C CA . ARG A 1 227 ? 29.463 -2.136 0.926 1.00 71.69 227 ARG A CA 1
ATOM 1647 C C . ARG A 1 227 ? 29.155 -3.622 1.198 1.00 71.69 227 ARG A C 1
ATOM 1649 O O . ARG A 1 227 ? 29.129 -4.040 2.351 1.00 71.69 227 ARG A O 1
ATOM 1656 N N . ASP A 1 228 ? 28.927 -4.392 0.133 1.00 74.19 228 ASP A N 1
ATOM 1657 C CA . ASP A 1 228 ? 28.694 -5.848 0.150 1.00 74.19 228 ASP A CA 1
ATOM 1658 C C . ASP A 1 228 ? 27.384 -6.315 0.822 1.00 74.19 228 ASP A C 1
ATOM 1660 O O . ASP A 1 228 ? 27.170 -7.518 0.977 1.00 74.19 228 ASP A O 1
ATOM 1664 N N . ALA A 1 229 ? 26.471 -5.399 1.166 1.00 78.00 229 ALA A N 1
ATOM 1665 C CA . ALA A 1 229 ? 25.141 -5.726 1.682 1.00 78.00 229 ALA A CA 1
ATOM 1666 C C . ALA A 1 229 ? 24.051 -5.259 0.712 1.00 78.00 229 ALA A C 1
ATOM 1668 O O . ALA A 1 229 ? 24.059 -4.114 0.265 1.00 78.00 229 ALA A O 1
ATOM 1669 N N . ARG A 1 230 ? 23.100 -6.143 0.387 1.00 84.06 230 ARG A N 1
ATOM 1670 C CA . ARG A 1 230 ? 21.967 -5.798 -0.480 1.00 84.06 230 ARG A CA 1
ATOM 1671 C C . ARG A 1 230 ? 21.006 -4.860 0.256 1.00 84.06 230 ARG A C 1
ATOM 1673 O O . ARG A 1 230 ? 20.545 -5.189 1.346 1.00 84.06 230 ARG A O 1
ATOM 1680 N N . VAL A 1 231 ? 20.657 -3.748 -0.383 1.00 88.81 231 VAL A N 1
ATOM 1681 C CA . VAL A 1 231 ? 19.674 -2.766 0.092 1.00 88.81 231 VAL A CA 1
ATOM 1682 C C . VAL A 1 231 ? 18.550 -2.672 -0.929 1.00 88.81 231 VAL A C 1
ATOM 1684 O O . VAL A 1 231 ? 18.808 -2.428 -2.104 1.00 88.81 231 VAL A O 1
ATOM 1687 N N . TRP A 1 232 ? 17.309 -2.881 -0.491 1.00 93.38 232 TRP A N 1
ATOM 1688 C CA . TRP A 1 232 ? 16.135 -2.793 -1.362 1.00 93.38 232 TRP A CA 1
ATOM 1689 C C . TRP A 1 232 ? 15.765 -1.335 -1.628 1.00 93.38 232 TRP A C 1
ATOM 1691 O O . TRP A 1 232 ? 15.901 -0.478 -0.756 1.00 93.38 232 TRP A O 1
ATOM 1701 N N . SER A 1 233 ? 15.286 -1.053 -2.837 1.00 93.25 233 SER A N 1
ATOM 1702 C CA . SER A 1 233 ? 14.842 0.287 -3.208 1.00 93.25 233 SER A CA 1
ATOM 1703 C C . SER A 1 233 ? 13.471 0.610 -2.599 1.00 93.25 233 SER A C 1
ATOM 1705 O O . SER A 1 233 ? 12.643 -0.279 -2.382 1.00 93.25 233 SER A O 1
ATOM 1707 N N . CYS A 1 234 ? 13.192 1.898 -2.377 1.00 92.44 234 CYS A N 1
ATOM 1708 C CA . CYS A 1 234 ? 11.883 2.359 -1.899 1.00 92.44 234 CYS A CA 1
ATOM 1709 C C . CYS A 1 234 ? 10.713 1.876 -2.795 1.00 92.44 234 CYS A C 1
ATOM 1711 O O . CYS A 1 234 ? 9.750 1.335 -2.256 1.00 92.44 234 CYS A O 1
ATOM 1713 N N . PRO A 1 235 ? 10.778 1.928 -4.147 1.00 94.88 235 PRO A N 1
ATOM 1714 C CA . PRO A 1 235 ? 9.728 1.344 -4.988 1.00 94.88 235 PRO A CA 1
ATOM 1715 C C . PRO A 1 235 ? 9.506 -0.160 -4.776 1.00 94.88 235 PRO A C 1
ATOM 1717 O O . PRO A 1 235 ? 8.373 -0.632 -4.882 1.00 94.88 235 PRO A O 1
ATOM 1720 N N . MET A 1 236 ? 10.561 -0.926 -4.482 1.00 96.00 236 MET A N 1
ATOM 1721 C CA . MET A 1 236 ? 10.438 -2.357 -4.205 1.00 96.00 236 MET A CA 1
ATOM 1722 C C . MET A 1 236 ? 9.705 -2.608 -2.883 1.00 96.00 236 MET A C 1
ATOM 1724 O O . MET A 1 236 ? 8.766 -3.406 -2.841 1.00 96.00 236 MET A O 1
ATOM 1728 N N . LEU A 1 237 ? 10.085 -1.894 -1.822 1.00 95.19 237 LEU A N 1
ATOM 1729 C CA . LEU A 1 237 ? 9.445 -1.994 -0.508 1.00 95.19 237 LEU A CA 1
ATOM 1730 C C . LEU A 1 237 ? 7.996 -1.490 -0.535 1.00 95.19 237 LEU A C 1
ATOM 1732 O O . LEU A 1 237 ? 7.097 -2.182 -0.054 1.00 95.19 237 LEU A O 1
ATOM 1736 N N . ALA A 1 238 ? 7.727 -0.384 -1.228 1.00 95.06 238 ALA A N 1
ATOM 1737 C CA . ALA A 1 238 ? 6.371 0.085 -1.486 1.00 95.06 238 ALA A CA 1
ATOM 1738 C C . ALA A 1 238 ? 5.553 -0.942 -2.300 1.00 95.06 238 ALA A C 1
ATOM 1740 O O . ALA A 1 238 ? 4.374 -1.163 -2.025 1.00 95.06 238 ALA A O 1
ATOM 1741 N N . GLY A 1 239 ? 6.166 -1.655 -3.252 1.00 96.75 239 GLY A N 1
ATOM 1742 C CA . GLY A 1 239 ? 5.536 -2.781 -3.951 1.00 96.75 239 GLY A CA 1
ATOM 1743 C C . GLY A 1 239 ? 5.151 -3.931 -3.013 1.00 96.75 239 GLY A C 1
ATOM 1744 O O . GLY A 1 239 ? 4.015 -4.417 -3.062 1.00 96.75 239 GLY A O 1
ATOM 1745 N N . VAL A 1 240 ? 6.058 -4.331 -2.114 1.00 97.12 240 VAL A N 1
ATOM 1746 C CA . VAL A 1 240 ? 5.777 -5.308 -1.046 1.00 97.12 240 VAL A CA 1
ATOM 1747 C C . VAL A 1 240 ? 4.607 -4.824 -0.188 1.00 97.12 240 VAL A C 1
ATOM 1749 O O . VAL A 1 240 ? 3.648 -5.568 0.020 1.00 97.12 240 VAL A O 1
ATOM 1752 N N . TRP A 1 241 ? 4.631 -3.561 0.239 1.00 96.94 241 TRP A N 1
ATOM 1753 C CA . TRP A 1 241 ? 3.579 -2.943 1.039 1.00 96.94 241 TRP A CA 1
ATOM 1754 C C . TRP A 1 241 ? 2.198 -3.019 0.376 1.00 96.94 241 TRP A C 1
ATOM 1756 O O . TRP A 1 241 ? 1.226 -3.444 1.009 1.00 96.94 241 TRP A O 1
ATOM 1766 N N . GLN A 1 242 ? 2.096 -2.704 -0.919 1.00 97.62 242 GLN A N 1
ATOM 1767 C CA . GLN A 1 242 ? 0.828 -2.830 -1.641 1.00 97.62 242 GLN A CA 1
ATOM 1768 C C . GLN A 1 242 ? 0.344 -4.290 -1.701 1.00 97.62 242 GLN A C 1
ATOM 1770 O O . GLN A 1 242 ? -0.846 -4.557 -1.518 1.00 97.62 242 GLN A O 1
ATOM 1775 N N . LEU A 1 243 ? 1.240 -5.265 -1.898 1.00 97.75 243 LEU A N 1
ATOM 1776 C CA . LEU A 1 243 ? 0.881 -6.691 -1.889 1.00 97.75 243 LEU A CA 1
ATOM 1777 C C . LEU A 1 243 ? 0.429 -7.180 -0.505 1.00 97.75 243 LEU A C 1
ATOM 1779 O O . LEU A 1 243 ? -0.483 -8.011 -0.426 1.00 97.75 243 LEU A O 1
ATOM 1783 N N . LEU A 1 244 ? 1.020 -6.655 0.573 1.00 97.12 244 LEU A N 1
ATOM 1784 C CA . LEU A 1 244 ? 0.591 -6.912 1.949 1.00 97.12 244 LEU A CA 1
ATOM 1785 C C . LEU A 1 244 ? -0.819 -6.370 2.195 1.00 97.12 244 LEU A C 1
ATOM 1787 O O . LEU A 1 244 ? -1.692 -7.121 2.630 1.00 97.12 244 LEU A O 1
ATOM 1791 N N . ARG A 1 245 ? -1.081 -5.107 1.839 1.00 97.62 245 ARG A N 1
ATOM 1792 C CA . ARG A 1 245 ? -2.409 -4.480 1.970 1.00 97.62 245 ARG A CA 1
ATOM 1793 C C . ARG A 1 245 ? -3.478 -5.158 1.126 1.00 97.62 245 ARG A C 1
ATOM 1795 O O . ARG A 1 245 ? -4.640 -5.194 1.519 1.00 97.62 245 ARG A O 1
ATOM 1802 N N . LEU A 1 246 ? -3.113 -5.718 -0.023 1.00 97.94 246 LEU A N 1
ATOM 1803 C CA . LEU A 1 246 ? -4.034 -6.498 -0.852 1.00 97.94 246 LEU A CA 1
ATOM 1804 C C . LEU A 1 246 ? -4.210 -7.944 -0.362 1.00 97.94 246 LEU A C 1
ATOM 1806 O O . LEU A 1 246 ? -5.014 -8.693 -0.920 1.00 97.94 246 LEU A O 1
ATOM 1810 N N . GLY A 1 247 ? -3.458 -8.360 0.661 1.00 96.31 247 GLY A N 1
ATOM 1811 C CA . GLY A 1 247 ? -3.468 -9.727 1.161 1.00 96.31 247 GLY A CA 1
ATOM 1812 C C . GLY A 1 247 ? -3.050 -10.738 0.096 1.00 96.31 247 GLY A C 1
ATOM 1813 O O . GLY A 1 247 ? -3.594 -11.843 0.076 1.00 96.31 247 GLY A O 1
ATOM 1814 N N . LEU A 1 248 ? -2.120 -10.376 -0.793 1.00 96.12 248 LEU A N 1
ATOM 1815 C CA . LEU A 1 248 ? -1.653 -11.215 -1.904 1.00 96.12 248 LEU A CA 1
ATOM 1816 C C . LEU A 1 248 ? -0.332 -11.931 -1.614 1.00 96.12 248 LEU A C 1
ATOM 1818 O O . LEU A 1 248 ? -0.041 -12.938 -2.253 1.00 96.12 248 LEU A O 1
ATOM 1822 N N . LEU A 1 249 ? 0.441 -11.453 -0.639 1.00 94.31 249 LEU A N 1
ATOM 1823 C CA . LEU A 1 249 ? 1.704 -12.077 -0.260 1.00 94.31 249 LEU A CA 1
ATOM 1824 C C . LEU A 1 249 ? 1.486 -13.196 0.769 1.00 94.31 249 LEU A C 1
ATOM 1826 O O . LEU A 1 249 ? 0.712 -13.043 1.725 1.00 94.31 249 LEU A O 1
ATOM 1830 N N . ARG A 1 250 ? 2.149 -14.337 0.563 1.00 91.19 250 ARG A N 1
ATOM 1831 C CA . ARG A 1 250 ? 2.094 -15.500 1.456 1.00 91.19 250 ARG A CA 1
ATOM 1832 C C . ARG A 1 250 ? 3.490 -15.996 1.795 1.00 91.19 250 ARG A C 1
ATOM 1834 O O . ARG A 1 250 ? 4.360 -16.025 0.931 1.00 91.19 250 ARG A O 1
ATOM 1841 N N . VAL A 1 251 ? 3.653 -16.463 3.027 1.00 90.38 251 VAL A N 1
ATOM 1842 C CA . VAL A 1 251 ? 4.820 -17.226 3.475 1.00 90.38 251 VAL A CA 1
ATOM 1843 C C . VAL A 1 251 ? 4.326 -18.621 3.832 1.00 90.38 251 VAL A C 1
ATOM 1845 O O . VAL A 1 251 ? 3.502 -18.780 4.731 1.00 90.38 251 VAL A O 1
ATOM 1848 N N . GLU A 1 252 ? 4.754 -19.625 3.063 1.00 87.06 252 GLU A N 1
ATOM 1849 C CA . GLU A 1 252 ? 4.333 -21.030 3.227 1.00 87.06 252 GLU A CA 1
ATOM 1850 C C . GLU A 1 252 ? 2.800 -21.209 3.298 1.00 87.06 252 GLU A C 1
ATOM 1852 O O . GLU A 1 252 ? 2.261 -21.953 4.116 1.00 87.06 252 GLU A O 1
ATOM 1857 N N . GLY A 1 253 ? 2.074 -20.480 2.445 1.00 87.38 253 GLY A N 1
ATOM 1858 C CA . GLY A 1 253 ? 0.612 -20.525 2.373 1.00 87.38 253 GLY A CA 1
ATOM 1859 C C . GLY A 1 253 ? -0.121 -19.693 3.432 1.00 87.38 253 GLY A C 1
ATOM 1860 O O . GLY A 1 253 ? -1.338 -19.568 3.334 1.00 87.38 253 GLY A O 1
ATOM 1861 N N . ARG A 1 254 ? 0.573 -19.071 4.393 1.00 90.25 254 ARG A N 1
ATOM 1862 C CA . ARG A 1 254 ? -0.018 -18.183 5.414 1.00 90.25 254 ARG A CA 1
ATOM 1863 C C . ARG A 1 254 ? 0.135 -16.715 5.049 1.00 90.25 254 ARG A C 1
ATOM 1865 O O . ARG A 1 254 ? 1.028 -16.364 4.281 1.00 90.25 254 ARG A O 1
ATOM 1872 N N . GLY A 1 255 ? -0.729 -15.854 5.588 1.00 89.94 255 GLY A N 1
ATOM 1873 C CA . GLY A 1 255 ? -0.589 -14.401 5.440 1.00 89.94 255 GLY A CA 1
ATOM 1874 C C . GLY A 1 255 ? 0.800 -13.931 5.883 1.00 89.94 255 GLY A C 1
ATOM 1875 O O . GLY A 1 255 ? 1.270 -14.334 6.942 1.00 89.94 255 GLY A O 1
ATOM 1876 N N . ALA A 1 256 ? 1.459 -13.109 5.062 1.00 90.50 256 ALA A N 1
ATOM 1877 C CA . ALA A 1 256 ? 2.824 -12.651 5.332 1.00 90.50 256 ALA A CA 1
ATOM 1878 C C . ALA A 1 256 ? 2.929 -11.726 6.559 1.00 90.50 256 ALA A C 1
ATOM 1880 O O . ALA A 1 256 ? 3.964 -11.695 7.214 1.00 90.50 256 ALA A O 1
ATOM 1881 N N . VAL A 1 257 ? 1.853 -11.006 6.893 1.00 87.50 257 VAL A N 1
ATOM 1882 C CA . VAL A 1 257 ? 1.774 -10.152 8.085 1.00 87.50 257 VAL A CA 1
ATOM 1883 C C . VAL A 1 257 ? 0.460 -10.382 8.820 1.00 87.50 257 VAL A C 1
ATOM 1885 O O . VAL A 1 257 ? -0.597 -10.510 8.202 1.00 87.50 257 VAL A O 1
ATOM 1888 N N . ASN A 1 258 ? 0.535 -10.398 10.150 1.00 89.81 258 ASN A N 1
ATOM 1889 C CA . ASN A 1 258 ? -0.617 -10.465 11.040 1.00 89.81 258 ASN A CA 1
ATOM 1890 C C . ASN A 1 258 ? -0.582 -9.242 11.961 1.00 89.81 258 ASN A C 1
ATOM 1892 O O . ASN A 1 258 ? 0.338 -9.150 12.775 1.00 89.81 258 ASN A O 1
ATOM 1896 N N . PRO A 1 259 ? -1.541 -8.305 11.842 1.00 94.69 259 PRO A N 1
ATOM 1897 C CA . PRO A 1 259 ? -1.595 -7.147 12.720 1.00 94.69 259 PRO A CA 1
ATOM 1898 C C . PRO A 1 259 ? -1.652 -7.554 14.193 1.00 94.69 259 PRO A C 1
ATOM 1900 O O . PRO A 1 259 ? -2.466 -8.392 14.585 1.00 94.69 259 PRO A O 1
ATOM 1903 N N . VAL A 1 260 ? -0.804 -6.937 15.010 1.00 95.06 260 VAL A N 1
ATOM 1904 C CA . VAL A 1 260 ? -0.761 -7.152 16.457 1.00 95.06 260 VAL A CA 1
ATOM 1905 C C . VAL A 1 260 ? -1.432 -5.974 17.137 1.00 95.06 260 VAL A C 1
ATOM 1907 O O . VAL A 1 260 ? -1.077 -4.820 16.910 1.00 95.06 260 VAL A O 1
ATOM 1910 N N . ARG A 1 261 ? -2.420 -6.258 17.980 1.00 95.31 261 ARG A N 1
ATOM 1911 C CA . ARG A 1 261 ? -3.095 -5.213 18.740 1.00 95.31 261 ARG A CA 1
ATOM 1912 C C . ARG A 1 261 ? -2.153 -4.613 19.781 1.00 95.31 261 ARG A C 1
ATOM 1914 O O . ARG A 1 261 ? -1.619 -5.357 20.600 1.00 95.31 261 ARG A O 1
ATOM 1921 N N . MET A 1 262 ? -2.038 -3.289 19.795 1.00 95.12 262 MET A N 1
ATOM 1922 C CA . MET A 1 262 ? -1.350 -2.547 20.852 1.00 95.12 262 MET A CA 1
ATOM 1923 C C . MET A 1 262 ? -2.068 -1.225 21.106 1.00 95.12 262 MET A C 1
ATOM 1925 O O . MET A 1 262 ? -2.493 -0.562 20.161 1.00 95.12 262 MET A O 1
ATOM 1929 N N . ASP A 1 263 ? -2.178 -0.848 22.375 1.00 92.56 263 ASP A N 1
ATOM 1930 C CA . ASP A 1 263 ? -2.642 0.484 22.755 1.00 92.56 263 ASP A CA 1
ATOM 1931 C C . ASP A 1 263 ? -1.479 1.479 22.603 1.00 92.56 263 ASP A C 1
ATOM 1933 O O . ASP A 1 263 ? -0.317 1.117 22.820 1.00 92.56 263 ASP A O 1
ATOM 1937 N N . VAL A 1 264 ? -1.771 2.726 22.219 1.00 90.56 264 VAL A N 1
ATOM 1938 C CA . VAL A 1 264 ? -0.744 3.753 21.941 1.00 90.56 264 VAL A CA 1
ATOM 1939 C C . VAL A 1 264 ? 0.125 4.011 23.177 1.00 90.56 264 VAL A C 1
ATOM 1941 O O . VAL A 1 264 ? 1.336 4.173 23.073 1.00 90.56 264 VAL A O 1
ATOM 1944 N N . GLU A 1 265 ? -0.478 3.975 24.361 1.00 89.50 265 GLU A N 1
ATOM 1945 C CA . GLU A 1 265 ? 0.179 4.181 25.652 1.00 89.50 265 GLU A CA 1
ATOM 1946 C C . GLU A 1 265 ? 1.085 3.010 26.065 1.00 89.50 265 GLU A C 1
ATOM 1948 O O . GLU A 1 265 ? 1.913 3.156 26.963 1.00 89.50 265 GLU A O 1
ATOM 1953 N N . ALA A 1 266 ? 0.926 1.847 25.427 1.00 92.44 266 ALA A N 1
ATOM 1954 C CA . ALA A 1 266 ? 1.695 0.633 25.689 1.00 92.44 266 ALA A CA 1
ATOM 1955 C C . ALA A 1 266 ? 2.777 0.374 24.627 1.00 92.44 266 ALA A C 1
ATOM 1957 O O . ALA A 1 266 ? 3.390 -0.699 24.620 1.00 92.44 266 ALA A O 1
ATOM 1958 N N . LEU A 1 267 ? 3.003 1.323 23.712 1.00 93.12 267 LEU A N 1
ATOM 1959 C CA . LEU A 1 267 ? 4.030 1.184 22.689 1.00 93.12 267 LEU A CA 1
ATOM 1960 C C . LEU A 1 267 ? 5.432 1.154 23.327 1.00 93.12 267 LEU A C 1
ATOM 1962 O O . LEU A 1 267 ? 5.722 1.942 24.230 1.00 93.12 267 LEU A O 1
ATOM 1966 N N . PRO A 1 268 ? 6.322 0.255 22.869 1.00 92.56 268 PRO A N 1
ATOM 1967 C CA . PRO A 1 268 ? 7.709 0.228 23.301 1.00 92.56 268 PRO A CA 1
ATOM 1968 C C . PRO A 1 268 ? 8.446 1.508 22.913 1.00 92.56 268 PRO A C 1
ATOM 1970 O O . PRO A 1 268 ? 8.017 2.271 22.051 1.00 92.56 268 PRO A O 1
ATOM 1973 N N . ASN A 1 269 ? 9.627 1.690 23.504 1.00 88.94 269 ASN A N 1
ATOM 1974 C CA . ASN A 1 269 ? 10.503 2.818 23.187 1.00 88.94 269 ASN A CA 1
ATOM 1975 C C . ASN A 1 269 ? 11.544 2.510 22.104 1.00 88.94 269 ASN A C 1
ATOM 1977 O O . ASN A 1 269 ? 12.346 3.377 21.758 1.00 88.94 269 ASN A O 1
ATOM 1981 N N . ARG A 1 270 ? 11.569 1.284 21.570 1.00 88.31 270 ARG A N 1
ATOM 1982 C CA . ARG A 1 270 ? 12.512 0.873 20.524 1.00 88.31 270 ARG A CA 1
ATOM 1983 C C . ARG A 1 270 ? 11.763 0.363 19.305 1.00 88.31 270 ARG A C 1
ATOM 1985 O O . ARG A 1 270 ? 10.922 -0.521 19.427 1.00 88.31 270 ARG A O 1
ATOM 1992 N N . TRP A 1 271 ? 12.129 0.869 18.127 1.00 86.94 271 TRP A N 1
ATOM 1993 C CA . TRP A 1 271 ? 11.523 0.464 16.855 1.00 86.94 271 TRP A CA 1
ATOM 1994 C C . TRP A 1 271 ? 11.596 -1.047 16.648 1.00 86.94 271 TRP A C 1
ATOM 1996 O O . TRP A 1 271 ? 10.576 -1.656 16.374 1.00 86.94 271 TRP A O 1
ATOM 2006 N N . ALA A 1 272 ? 12.744 -1.675 16.914 1.00 85.62 272 ALA A N 1
ATOM 2007 C CA . ALA A 1 272 ? 12.932 -3.122 16.776 1.00 85.62 272 ALA A CA 1
ATOM 2008 C C . ALA A 1 272 ? 11.988 -3.997 17.633 1.00 85.62 272 ALA A C 1
ATOM 2010 O O . ALA A 1 272 ? 11.845 -5.179 17.349 1.00 85.62 272 ALA A O 1
ATOM 2011 N N . GLU A 1 273 ? 11.351 -3.446 18.671 1.00 88.88 273 GLU A N 1
ATOM 2012 C CA . GLU A 1 273 ? 10.379 -4.171 19.505 1.00 88.88 273 GLU A CA 1
ATOM 2013 C C . GLU A 1 273 ? 8.955 -4.115 18.936 1.00 88.88 273 GLU A C 1
ATOM 2015 O O . GLU A 1 273 ? 8.079 -4.851 19.391 1.00 88.88 273 GLU A O 1
ATOM 2020 N N . LEU A 1 274 ? 8.706 -3.239 17.958 1.00 90.62 274 LEU A N 1
ATOM 2021 C CA . LEU A 1 274 ? 7.405 -3.132 17.323 1.00 90.62 274 LEU A CA 1
ATOM 2022 C C . LEU A 1 274 ? 7.188 -4.250 16.301 1.00 90.62 274 LEU A C 1
ATOM 2024 O O . LEU A 1 274 ? 8.071 -4.506 15.475 1.00 90.62 274 LEU A O 1
ATOM 2028 N N . PRO A 1 275 ? 5.982 -4.841 16.274 1.00 92.00 275 PRO A N 1
ATOM 2029 C CA . PRO A 1 275 ? 5.595 -5.762 15.218 1.00 92.00 275 PRO A CA 1
ATOM 2030 C C . PRO A 1 275 ? 5.516 -5.032 13.862 1.00 92.00 275 PRO A C 1
ATOM 2032 O O . PRO A 1 275 ? 5.361 -3.807 13.834 1.00 92.00 275 PRO A O 1
ATOM 2035 N N . PRO A 1 276 ? 5.555 -5.764 12.731 1.00 92.00 276 PRO A N 1
ATOM 2036 C CA . PRO A 1 276 ? 5.472 -5.164 11.396 1.00 92.00 276 PRO A CA 1
ATOM 2037 C C . PRO A 1 276 ? 4.234 -4.295 11.178 1.00 92.00 276 PRO A C 1
ATOM 2039 O O . PRO A 1 276 ? 4.317 -3.231 10.568 1.00 92.00 276 PRO A O 1
ATOM 2042 N N . VAL A 1 277 ? 3.088 -4.748 11.698 1.00 95.44 277 VAL A N 1
ATOM 2043 C CA . VAL A 1 277 ? 1.815 -4.030 11.639 1.00 95.44 277 VAL A CA 1
ATOM 2044 C C . VAL A 1 277 ? 1.177 -4.036 13.021 1.00 95.44 277 VAL A C 1
ATOM 2046 O O . VAL A 1 277 ? 0.925 -5.092 13.603 1.00 95.44 277 VAL A O 1
ATOM 2049 N N . ILE A 1 278 ? 0.878 -2.847 13.522 1.00 96.31 278 ILE A N 1
ATOM 2050 C CA . ILE A 1 278 ? 0.180 -2.603 14.778 1.00 96.31 278 ILE A CA 1
ATOM 2051 C C . ILE A 1 278 ? -1.277 -2.296 14.453 1.00 96.31 278 ILE A C 1
ATOM 2053 O O . ILE A 1 278 ? -1.553 -1.505 13.556 1.00 96.31 278 ILE A O 1
ATOM 2057 N N . GLN A 1 279 ? -2.212 -2.887 15.189 1.00 97.44 279 GLN A N 1
ATOM 2058 C CA . GLN A 1 279 ? -3.620 -2.503 15.179 1.00 97.44 279 GLN A CA 1
ATOM 2059 C C . GLN A 1 279 ? -3.909 -1.641 16.411 1.00 97.44 279 GLN A C 1
ATOM 2061 O O . GLN A 1 279 ? -3.848 -2.139 17.535 1.00 97.44 279 GLN A O 1
ATOM 2066 N N . LEU A 1 280 ? -4.260 -0.375 16.194 1.00 95.31 280 LEU A N 1
ATOM 2067 C CA . LEU A 1 280 ? -4.460 0.602 17.269 1.00 95.31 280 LEU A CA 1
ATOM 2068 C C . LEU A 1 280 ? -5.880 0.604 17.839 1.00 95.31 280 LEU A C 1
ATOM 2070 O O . LEU A 1 280 ? -6.096 1.031 18.967 1.00 95.31 280 LEU A O 1
ATOM 2074 N N . ALA A 1 281 ? -6.874 0.155 17.069 1.00 85.50 281 ALA A N 1
ATOM 2075 C CA . ALA A 1 281 ? -8.268 0.306 17.462 1.00 85.50 281 ALA A CA 1
ATOM 2076 C C . ALA A 1 281 ? -9.026 -1.022 17.646 1.00 85.50 281 ALA A C 1
ATOM 2078 O O . ALA A 1 281 ? -8.963 -1.946 16.831 1.00 85.50 281 ALA A O 1
ATOM 2079 N N . ASP A 1 282 ? -9.824 -1.078 18.717 1.00 81.12 282 ASP A N 1
ATOM 2080 C CA . ASP A 1 282 ? -11.288 -1.094 18.620 1.00 81.12 282 ASP A CA 1
ATOM 2081 C C . ASP A 1 282 ? -11.956 -1.707 17.377 1.00 81.12 282 ASP A C 1
ATOM 2083 O O . ASP A 1 282 ? -12.412 -0.906 16.566 1.00 81.12 282 ASP A O 1
ATOM 2087 N N . ARG A 1 283 ? -12.126 -3.033 17.230 1.00 85.44 283 ARG A N 1
ATOM 2088 C CA . ARG A 1 283 ? -13.070 -3.631 16.238 1.00 85.44 283 ARG A CA 1
ATOM 2089 C C . ARG A 1 283 ? -13.020 -2.994 14.827 1.00 85.44 283 ARG A C 1
ATOM 2091 O O . ARG A 1 283 ? -14.008 -2.453 14.332 1.00 85.44 283 ARG A O 1
ATOM 2098 N N . VAL A 1 284 ? -11.861 -3.055 14.186 1.00 93.75 284 VAL A N 1
ATOM 2099 C CA . VAL A 1 284 ? -11.603 -2.483 12.852 1.00 93.75 284 VAL A CA 1
ATOM 2100 C C . VAL A 1 284 ? -11.977 -3.429 11.712 1.00 93.75 284 VAL A C 1
ATOM 2102 O O . VAL A 1 284 ? -12.090 -4.643 11.898 1.00 93.75 284 VAL A O 1
ATOM 2105 N N . ALA A 1 285 ? -12.140 -2.885 10.502 1.00 97.00 285 ALA A N 1
ATOM 2106 C CA . ALA A 1 285 ? -12.156 -3.723 9.309 1.00 97.00 285 ALA A CA 1
ATOM 2107 C C . ALA A 1 285 ? -10.791 -4.423 9.137 1.00 97.00 285 ALA A C 1
ATOM 2109 O O . ALA A 1 285 ? -9.778 -3.899 9.610 1.00 97.00 285 ALA A O 1
ATOM 2110 N N . PRO A 1 286 ? -10.734 -5.582 8.456 1.00 97.12 286 PRO A N 1
ATOM 2111 C CA . PRO A 1 286 ? -9.474 -6.287 8.233 1.00 97.12 286 PRO A CA 1
ATOM 2112 C C . PRO A 1 286 ? -8.403 -5.405 7.581 1.00 97.12 286 PRO A C 1
ATOM 2114 O O . PRO A 1 286 ? -8.716 -4.585 6.720 1.00 97.12 286 PRO A O 1
ATOM 2117 N N . PHE A 1 287 ? -7.142 -5.597 7.973 1.00 97.19 287 PHE A N 1
ATOM 2118 C CA . PHE A 1 287 ? -6.001 -4.885 7.391 1.00 97.19 287 PHE A CA 1
ATOM 2119 C C . PHE A 1 287 ? -5.921 -5.093 5.875 1.00 97.19 287 PHE A C 1
ATOM 2121 O O . PHE A 1 287 ? -5.917 -4.125 5.114 1.00 97.19 287 PHE A O 1
ATOM 2128 N N . CYS A 1 288 ? -5.937 -6.360 5.448 1.00 97.94 288 CYS A N 1
ATOM 2129 C CA . CYS A 1 288 ? -5.955 -6.711 4.036 1.00 97.94 288 CYS A CA 1
ATOM 2130 C C . CYS A 1 288 ? -7.291 -6.302 3.393 1.00 97.94 288 CYS A C 1
ATOM 2132 O O . CYS A 1 288 ? -8.348 -6.393 4.021 1.00 97.94 288 CYS A O 1
ATOM 2134 N N . ALA A 1 289 ? -7.277 -5.918 2.121 1.00 98.19 289 ALA A N 1
ATOM 2135 C CA . ALA A 1 289 ? -8.460 -5.474 1.395 1.00 98.19 289 ALA A CA 1
ATOM 2136 C C . ALA A 1 289 ? -8.435 -5.887 -0.080 1.00 98.19 289 ALA A C 1
ATOM 2138 O O . ALA A 1 289 ? -7.386 -6.176 -0.645 1.00 98.19 289 ALA A O 1
ATOM 2139 N N . TYR A 1 290 ? -9.592 -5.873 -0.746 1.00 98.31 290 TYR A N 1
ATOM 2140 C CA . TYR A 1 290 ? -9.628 -6.114 -2.195 1.00 98.31 290 TYR A CA 1
ATOM 2141 C C . TYR A 1 290 ? -8.933 -5.014 -3.003 1.00 98.31 290 TYR A C 1
ATOM 2143 O O . TYR A 1 290 ? -8.448 -5.269 -4.103 1.00 98.31 290 TYR A O 1
ATOM 2151 N N . ARG A 1 291 ? -8.950 -3.783 -2.488 1.00 98.62 291 ARG A N 1
ATOM 2152 C CA . ARG A 1 291 ? -8.378 -2.587 -3.109 1.00 98.62 291 ARG A CA 1
ATOM 2153 C C . ARG A 1 291 ? -7.577 -1.808 -2.091 1.00 98.62 291 ARG A C 1
ATOM 2155 O O . ARG A 1 291 ? -7.901 -1.833 -0.904 1.00 98.62 291 ARG A O 1
ATOM 2162 N N . ALA A 1 292 ? -6.607 -1.059 -2.585 1.00 98.50 292 ALA A N 1
ATOM 2163 C CA . ALA A 1 292 ? -5.843 -0.120 -1.788 1.00 98.50 292 ALA A CA 1
ATOM 2164 C C . ALA A 1 292 ? -5.947 1.280 -2.396 1.00 98.50 292 ALA A C 1
ATOM 2166 O O . ALA A 1 292 ? -5.947 1.449 -3.617 1.00 98.50 292 ALA A O 1
ATOM 2167 N N . MET A 1 293 ? -6.059 2.277 -1.529 1.00 98.44 293 MET A N 1
ATOM 2168 C CA . MET A 1 293 ? -5.947 3.684 -1.874 1.00 98.44 293 MET A CA 1
ATOM 2169 C C . MET A 1 293 ? -4.829 4.310 -1.049 1.00 98.44 293 MET A C 1
ATOM 2171 O O . MET A 1 293 ? -4.768 4.060 0.153 1.00 98.44 293 MET A O 1
ATOM 2175 N N . SER A 1 294 ? -3.987 5.131 -1.665 1.00 98.06 294 SER A N 1
ATOM 2176 C CA . SER A 1 294 ? -2.968 5.911 -0.957 1.00 98.06 294 SER A CA 1
ATOM 2177 C C . SER A 1 294 ? -3.156 7.397 -1.249 1.00 98.06 294 SER A C 1
ATOM 2179 O O . SER A 1 294 ? -3.298 7.798 -2.407 1.00 98.06 294 SER A O 1
ATOM 2181 N N . VAL A 1 295 ? -3.210 8.209 -0.191 1.00 97.06 295 VAL A N 1
ATOM 2182 C CA . VAL A 1 295 ? -3.202 9.673 -0.284 1.00 97.06 295 VAL A CA 1
ATOM 2183 C C . VAL A 1 295 ? -1.785 10.130 0.027 1.00 97.06 295 VAL A C 1
ATOM 2185 O O . VAL A 1 295 ? -1.332 9.978 1.155 1.00 97.06 295 VAL A O 1
ATOM 2188 N N . LEU A 1 296 ? -1.073 10.626 -0.979 1.00 94.75 296 LEU A N 1
ATOM 2189 C CA . LEU A 1 296 ? 0.370 10.864 -0.934 1.00 94.75 296 LEU A CA 1
ATOM 2190 C C . LEU A 1 296 ? 0.692 12.288 -1.373 1.00 94.75 296 LEU A C 1
ATOM 2192 O O . LEU A 1 296 ? -0.079 12.904 -2.106 1.00 94.75 296 LEU A O 1
ATOM 2196 N N . ASP A 1 297 ? 1.851 12.806 -0.984 1.00 91.62 297 ASP A N 1
ATOM 2197 C CA . ASP A 1 297 ? 2.371 14.027 -1.598 1.00 91.62 297 ASP A CA 1
ATOM 2198 C C . ASP A 1 297 ? 2.766 13.781 -3.068 1.00 91.62 297 ASP A C 1
ATOM 2200 O O . ASP A 1 297 ? 3.199 12.688 -3.441 1.00 91.62 297 ASP A O 1
ATOM 2204 N N . SER A 1 298 ? 2.627 14.798 -3.921 1.00 92.12 298 SER A N 1
ATOM 2205 C CA . SER A 1 298 ? 2.990 14.733 -5.342 1.00 92.12 298 SER A CA 1
ATOM 2206 C C . SER A 1 298 ? 4.427 14.276 -5.619 1.00 92.12 298 SER A C 1
ATOM 2208 O O . SER A 1 298 ? 4.671 13.660 -6.659 1.00 92.12 298 SER A O 1
ATOM 2210 N N . ARG A 1 299 ? 5.365 14.486 -4.686 1.00 90.88 299 ARG A N 1
ATOM 2211 C CA . ARG A 1 299 ? 6.751 14.010 -4.821 1.00 90.88 299 ARG A CA 1
ATOM 2212 C C . ARG A 1 299 ? 6.873 12.483 -4.925 1.00 90.88 299 ARG A C 1
ATOM 2214 O O . ARG A 1 299 ? 7.855 11.999 -5.474 1.00 90.88 299 ARG A O 1
ATOM 2221 N N . PHE A 1 300 ? 5.877 11.726 -4.451 1.00 92.44 300 PHE A N 1
ATOM 2222 C CA . PHE A 1 300 ? 5.849 10.261 -4.541 1.00 92.44 300 PHE A CA 1
ATOM 2223 C C . PHE A 1 300 ? 5.417 9.743 -5.918 1.00 92.44 300 PHE A C 1
ATOM 2225 O O . PHE A 1 300 ? 5.488 8.543 -6.171 1.00 92.44 300 PHE A O 1
ATOM 2232 N N . PHE A 1 301 ? 4.987 10.614 -6.837 1.00 94.38 301 PHE A N 1
ATOM 2233 C CA . PHE A 1 301 ? 4.517 10.193 -8.157 1.00 94.38 301 PHE A CA 1
ATOM 2234 C C . PHE A 1 301 ? 5.520 9.303 -8.928 1.00 94.38 301 PHE A C 1
ATOM 2236 O O . PHE A 1 301 ? 5.093 8.263 -9.438 1.00 94.38 301 PHE A O 1
ATOM 2243 N N . PRO A 1 302 ? 6.833 9.620 -9.001 1.00 94.62 302 PRO A N 1
ATOM 2244 C CA . PRO A 1 302 ? 7.802 8.751 -9.673 1.00 94.62 302 PRO A CA 1
ATOM 2245 C C . PRO A 1 302 ? 7.937 7.379 -9.001 1.00 94.62 302 PRO A C 1
ATOM 2247 O O . PRO A 1 302 ? 7.997 6.362 -9.693 1.00 94.62 302 PRO A O 1
ATOM 2250 N N . VAL A 1 303 ? 7.926 7.347 -7.663 1.00 94.62 303 VAL A N 1
ATOM 2251 C CA . VAL A 1 303 ? 7.996 6.109 -6.872 1.00 94.62 303 VAL A CA 1
ATOM 2252 C C . VAL A 1 303 ? 6.778 5.237 -7.160 1.00 94.62 303 VAL A C 1
ATOM 2254 O O . VAL A 1 303 ? 6.927 4.070 -7.502 1.00 94.62 303 VAL A O 1
ATOM 2257 N N . GLU A 1 304 ? 5.571 5.799 -7.135 1.00 96.00 304 GLU A N 1
ATOM 2258 C CA . GLU A 1 304 ? 4.352 5.025 -7.383 1.00 96.00 304 GLU A CA 1
ATOM 2259 C C . GLU A 1 304 ? 4.204 4.576 -8.843 1.00 96.00 304 GLU A C 1
ATOM 2261 O O . GLU A 1 304 ? 3.622 3.525 -9.125 1.00 96.00 304 GLU A O 1
ATOM 2266 N N . HIS A 1 305 ? 4.774 5.314 -9.799 1.00 95.75 305 HIS A N 1
ATOM 2267 C CA . HIS A 1 305 ? 4.877 4.827 -11.173 1.00 95.75 305 HIS A CA 1
ATOM 2268 C C . HIS A 1 305 ? 5.787 3.590 -11.269 1.00 95.75 305 HIS A C 1
ATOM 2270 O O . HIS A 1 305 ? 5.433 2.606 -11.932 1.00 95.75 305 HIS A O 1
ATOM 2276 N N . ALA A 1 306 ? 6.915 3.599 -10.553 1.00 96.69 306 ALA A N 1
ATOM 2277 C CA . ALA A 1 306 ? 7.800 2.446 -10.434 1.00 96.69 306 ALA A CA 1
ATOM 2278 C C . ALA A 1 306 ? 7.114 1.264 -9.718 1.00 96.69 306 ALA A C 1
ATOM 2280 O O . ALA A 1 306 ? 7.156 0.147 -10.231 1.00 96.69 306 ALA A O 1
ATOM 2281 N N . VAL A 1 307 ? 6.381 1.504 -8.624 1.00 97.31 307 VAL A N 1
ATOM 2282 C CA . VAL A 1 307 ? 5.579 0.482 -7.919 1.00 97.31 307 VAL A CA 1
ATOM 2283 C C . VAL A 1 307 ? 4.590 -0.193 -8.866 1.00 97.31 307 VAL A C 1
ATOM 2285 O O . VAL A 1 307 ? 4.543 -1.420 -8.951 1.00 97.31 307 VAL A O 1
ATOM 2288 N N . ARG A 1 308 ? 3.817 0.581 -9.639 1.00 96.31 308 ARG A N 1
ATOM 2289 C CA . ARG A 1 308 ? 2.874 0.010 -10.616 1.00 96.31 308 ARG A CA 1
ATOM 2290 C C . ARG A 1 308 ? 3.580 -0.829 -11.681 1.00 96.31 308 ARG A C 1
ATOM 2292 O O . ARG A 1 308 ? 3.022 -1.843 -12.097 1.00 96.31 308 ARG A O 1
ATOM 2299 N N . THR A 1 309 ? 4.779 -0.426 -12.099 1.00 94.81 309 THR A N 1
ATOM 2300 C CA . THR A 1 309 ? 5.603 -1.177 -13.058 1.00 94.81 309 THR A CA 1
ATOM 2301 C C . THR A 1 309 ? 6.065 -2.510 -12.476 1.00 94.81 309 THR A C 1
ATOM 2303 O O . THR A 1 309 ? 5.919 -3.539 -13.132 1.00 94.81 309 THR A O 1
ATOM 2306 N N . ILE A 1 310 ? 6.542 -2.511 -11.227 1.00 95.62 310 ILE A N 1
ATOM 2307 C CA . ILE A 1 310 ? 6.912 -3.727 -10.491 1.00 95.62 310 ILE A CA 1
ATOM 2308 C C . ILE A 1 310 ? 5.704 -4.662 -10.395 1.00 95.62 310 ILE A C 1
ATOM 2310 O O . ILE A 1 310 ? 5.754 -5.799 -10.856 1.00 95.62 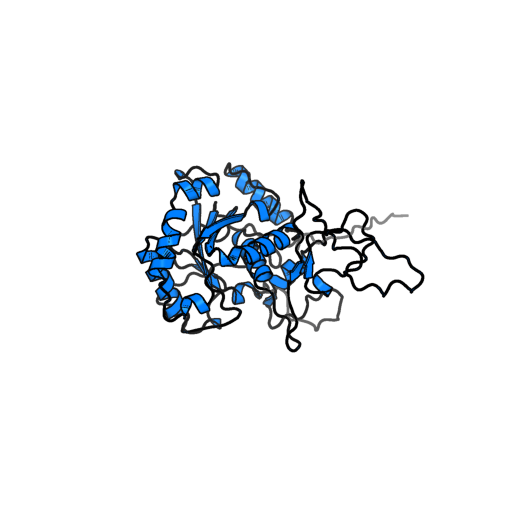310 ILE A O 1
ATOM 2314 N N . LEU A 1 311 ? 4.576 -4.170 -9.879 1.00 96.25 311 LEU A N 1
ATOM 2315 C CA . LEU A 1 311 ? 3.377 -4.978 -9.639 1.00 96.25 311 LEU A CA 1
ATOM 2316 C C . LEU A 1 311 ? 2.709 -5.504 -10.913 1.00 96.25 311 LEU A C 1
ATOM 2318 O O . LEU A 1 311 ? 1.976 -6.490 -10.847 1.00 96.25 311 LEU A O 1
ATOM 2322 N N . ALA A 1 312 ? 2.940 -4.873 -12.066 1.00 93.50 312 ALA A N 1
ATOM 2323 C CA . ALA A 1 312 ? 2.489 -5.394 -13.353 1.00 93.50 312 ALA A CA 1
ATOM 2324 C C . ALA A 1 312 ? 3.227 -6.684 -13.757 1.00 93.50 312 ALA A C 1
ATOM 2326 O O . ALA A 1 312 ? 2.682 -7.466 -14.533 1.00 93.50 312 ALA A O 1
ATOM 2327 N N . GLN A 1 313 ? 4.431 -6.910 -13.221 1.00 93.19 313 GLN A N 1
ATOM 2328 C CA . GLN A 1 313 ? 5.297 -8.048 -13.543 1.00 93.19 313 GLN A CA 1
ATOM 2329 C C . GLN A 1 313 ? 5.397 -9.080 -12.408 1.00 93.19 313 GLN A C 1
ATOM 2331 O O . GLN A 1 313 ? 6.046 -10.110 -12.571 1.00 93.19 313 GLN A O 1
ATOM 2336 N N . VAL A 1 314 ? 4.736 -8.858 -11.268 1.00 93.94 314 VAL A N 1
ATOM 2337 C CA . VAL A 1 314 ? 4.681 -9.840 -10.173 1.00 93.94 314 VAL A CA 1
ATOM 2338 C C . VAL A 1 314 ? 3.646 -10.925 -10.482 1.00 93.94 314 VAL A C 1
ATOM 2340 O O . VAL A 1 314 ? 2.445 -10.656 -10.566 1.00 93.94 314 VAL A O 1
ATOM 2343 N N . ALA A 1 315 ? 4.091 -12.178 -10.571 1.00 91.62 315 ALA A N 1
ATOM 2344 C CA . ALA A 1 315 ? 3.206 -13.336 -10.605 1.00 91.62 315 ALA A CA 1
ATOM 2345 C C . ALA A 1 315 ? 2.657 -13.634 -9.205 1.00 91.62 315 ALA A C 1
ATOM 2347 O O . ALA A 1 315 ? 3.330 -14.198 -8.345 1.00 91.62 315 ALA A O 1
ATOM 2348 N N . THR A 1 316 ? 1.397 -13.279 -8.971 1.00 89.88 316 THR A N 1
ATOM 2349 C CA . THR A 1 316 ? 0.690 -13.652 -7.740 1.00 89.88 316 THR A CA 1
ATOM 2350 C C . THR A 1 316 ? 0.313 -15.131 -7.731 1.00 89.88 316 THR A C 1
ATOM 2352 O O . THR A 1 316 ? -0.091 -15.660 -8.768 1.00 89.88 316 THR A O 1
ATOM 2355 N N . ASP A 1 317 ? 0.330 -15.761 -6.552 1.00 91.19 317 ASP A N 1
ATOM 2356 C CA . ASP A 1 317 ? -0.157 -17.133 -6.371 1.00 91.19 317 ASP A CA 1
ATOM 2357 C C . ASP A 1 317 ? -1.608 -17.256 -6.895 1.00 91.19 317 ASP A C 1
ATOM 2359 O O . ASP A 1 317 ? -2.496 -16.524 -6.431 1.00 91.19 317 ASP A O 1
ATOM 2363 N N . PRO A 1 318 ? -1.877 -18.152 -7.865 1.00 91.25 318 PRO A N 1
ATOM 2364 C CA . PRO A 1 318 ? -3.190 -18.268 -8.490 1.00 91.25 318 PRO A CA 1
ATOM 2365 C C . PRO A 1 318 ? -4.287 -18.668 -7.498 1.00 91.25 318 PRO A C 1
ATOM 2367 O O . PRO A 1 318 ? -5.426 -18.225 -7.649 1.00 91.25 318 PRO A O 1
ATOM 2370 N N . VAL A 1 319 ? -3.964 -19.451 -6.461 1.00 93.56 319 VAL A N 1
ATOM 2371 C CA . VAL A 1 319 ? -4.919 -19.837 -5.414 1.00 93.56 319 VAL A CA 1
ATOM 2372 C C . VAL A 1 319 ? -5.312 -18.612 -4.595 1.00 93.56 319 VAL A C 1
ATOM 2374 O O . VAL A 1 319 ? -6.499 -18.375 -4.369 1.00 93.56 319 VAL A O 1
ATOM 2377 N N . VAL A 1 320 ? -4.336 -17.791 -4.199 1.00 94.25 320 VAL A N 1
ATOM 2378 C CA . VAL A 1 320 ? -4.577 -16.546 -3.450 1.00 94.25 320 VAL A CA 1
ATOM 2379 C C . VAL A 1 320 ? -5.390 -15.551 -4.280 1.00 94.25 320 VAL A C 1
ATOM 2381 O O . VAL A 1 320 ? -6.356 -14.960 -3.788 1.00 94.25 320 VAL A O 1
ATOM 2384 N N . ALA A 1 321 ? -5.027 -15.376 -5.552 1.00 93.62 321 ALA A N 1
ATOM 2385 C CA . ALA A 1 321 ? -5.729 -14.477 -6.457 1.00 93.62 321 ALA A CA 1
ATOM 2386 C C . ALA A 1 321 ? -7.196 -14.898 -6.648 1.00 93.62 321 ALA A C 1
ATOM 2388 O O . ALA A 1 321 ? -8.092 -14.053 -6.573 1.00 93.62 321 ALA A O 1
ATOM 2389 N N . GLU A 1 322 ? -7.454 -16.194 -6.841 1.00 95.31 322 GLU A N 1
ATOM 2390 C CA . GLU A 1 322 ? -8.804 -16.716 -7.056 1.00 95.31 322 GLU A CA 1
ATOM 2391 C C . GLU A 1 322 ? -9.667 -16.661 -5.787 1.00 95.31 322 GLU A C 1
ATOM 2393 O O . GLU A 1 322 ? -10.855 -16.339 -5.873 1.00 95.31 322 GLU A O 1
ATOM 2398 N N . GLN A 1 323 ? -9.079 -16.868 -4.600 1.00 95.06 323 GLN A N 1
ATOM 2399 C CA . GLN A 1 323 ? -9.769 -16.652 -3.321 1.00 95.06 323 GLN A CA 1
ATOM 2400 C C . GLN A 1 323 ? -10.311 -15.217 -3.212 1.00 95.06 323 GLN A C 1
ATOM 2402 O O . GLN A 1 323 ? -11.482 -15.018 -2.876 1.00 95.06 323 GLN A O 1
ATOM 2407 N N . ALA A 1 324 ? -9.484 -14.214 -3.531 1.00 95.56 324 ALA A N 1
ATOM 2408 C CA . ALA A 1 324 ? -9.891 -12.810 -3.489 1.00 95.56 324 ALA A CA 1
ATOM 2409 C C . ALA A 1 324 ? -10.981 -12.494 -4.528 1.00 95.56 324 ALA A C 1
ATOM 2411 O O . ALA A 1 324 ? -11.970 -11.841 -4.195 1.00 95.56 324 ALA A O 1
ATOM 2412 N N . LEU A 1 325 ? -10.833 -12.984 -5.765 1.00 96.56 325 LEU A N 1
ATOM 2413 C CA . LEU A 1 325 ? -11.808 -12.782 -6.845 1.00 96.56 325 LEU A CA 1
ATOM 2414 C C . LEU A 1 325 ? -13.168 -13.406 -6.515 1.00 96.56 325 LEU A C 1
ATOM 2416 O O . LEU A 1 325 ? -14.198 -12.741 -6.643 1.00 96.56 325 LEU A O 1
ATOM 2420 N N . THR A 1 326 ? -13.169 -14.656 -6.048 1.00 95.81 326 THR A N 1
ATOM 2421 C CA . THR A 1 326 ? -14.386 -15.384 -5.672 1.00 95.81 326 THR A CA 1
ATOM 2422 C C . THR A 1 326 ? -15.135 -14.649 -4.566 1.00 95.81 326 THR A C 1
ATOM 2424 O O . THR A 1 326 ? -16.333 -14.389 -4.691 1.00 95.81 326 THR A O 1
ATOM 2427 N N . ARG A 1 327 ? -14.430 -14.254 -3.499 1.00 95.94 327 ARG A N 1
ATOM 2428 C CA . ARG A 1 327 ? -15.038 -13.561 -2.358 1.00 95.94 327 ARG A CA 1
ATOM 2429 C C . ARG A 1 327 ? -15.564 -12.176 -2.743 1.00 95.94 327 ARG A C 1
ATOM 2431 O O . ARG A 1 327 ? -16.688 -11.827 -2.389 1.00 95.94 327 ARG A O 1
ATOM 2438 N N . ALA A 1 328 ? -14.800 -11.418 -3.529 1.00 96.12 328 ALA A N 1
ATOM 2439 C CA . ALA A 1 328 ? -15.239 -10.120 -4.031 1.00 96.12 328 ALA A CA 1
ATOM 2440 C C . ALA A 1 328 ? -16.509 -10.254 -4.896 1.00 96.12 328 ALA A C 1
ATOM 2442 O O . ALA A 1 328 ? -17.447 -9.471 -4.738 1.00 96.12 328 ALA A O 1
ATOM 2443 N N . GLY A 1 329 ? -16.583 -11.290 -5.743 1.00 95.38 329 GLY A N 1
ATOM 2444 C CA . GLY A 1 329 ? -17.764 -11.621 -6.545 1.00 95.38 329 GLY A CA 1
ATOM 2445 C C . GLY A 1 329 ? -18.993 -11.974 -5.703 1.00 95.38 329 GLY A C 1
ATOM 2446 O O . GLY A 1 329 ? -20.073 -11.442 -5.955 1.00 95.38 329 GLY A O 1
ATOM 2447 N N . GLN A 1 330 ? -18.827 -12.790 -4.657 1.00 94.75 330 GLN A N 1
ATOM 2448 C CA . GLN A 1 330 ? -19.895 -13.115 -3.698 1.00 94.75 330 GLN A CA 1
ATOM 2449 C C . GLN A 1 330 ? -20.422 -11.875 -2.965 1.00 94.75 330 GLN A C 1
ATOM 2451 O O . GLN A 1 330 ? -21.604 -11.791 -2.639 1.00 94.75 330 GLN A O 1
ATOM 2456 N N . GLU A 1 331 ? -19.559 -10.888 -2.729 1.00 95.25 331 GLU A N 1
ATOM 2457 C CA . GLU A 1 331 ? -19.939 -9.625 -2.100 1.00 95.25 331 GLU A CA 1
ATOM 2458 C C . GLU A 1 331 ? -20.521 -8.603 -3.098 1.00 95.25 331 GLU A C 1
ATOM 2460 O O . GLU A 1 331 ? -21.027 -7.564 -2.668 1.00 95.25 331 GLU A O 1
ATOM 2465 N N . GLY A 1 332 ? -20.543 -8.912 -4.402 1.00 92.94 332 GLY A N 1
ATOM 2466 C CA . GLY A 1 332 ? -21.066 -8.038 -5.458 1.00 92.94 332 GLY A CA 1
ATOM 2467 C C . GLY A 1 332 ? -20.086 -6.949 -5.899 1.00 92.94 332 GLY A C 1
ATOM 2468 O O . GLY A 1 332 ? -20.504 -5.910 -6.404 1.00 92.94 332 GLY A O 1
ATOM 2469 N N . THR A 1 333 ? -18.787 -7.179 -5.704 1.00 92.81 333 THR A N 1
ATOM 2470 C CA . THR A 1 333 ? -17.717 -6.201 -5.922 1.00 92.81 333 THR A CA 1
ATOM 2471 C C . THR A 1 333 ? -16.745 -6.724 -6.985 1.00 92.81 333 THR A C 1
ATOM 2473 O O . THR A 1 333 ? -15.766 -7.386 -6.644 1.00 92.81 333 THR A O 1
ATOM 2476 N N . PRO A 1 334 ? -16.971 -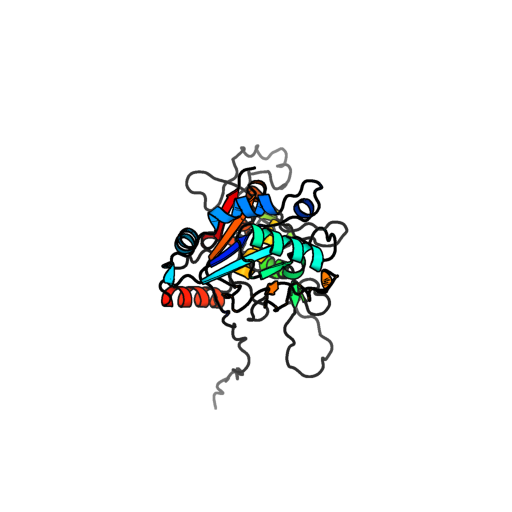6.482 -8.290 1.00 89.75 334 PRO A N 1
ATOM 2477 C CA . PRO A 1 334 ? -16.106 -7.034 -9.333 1.00 89.75 334 PRO A CA 1
ATOM 2478 C C . PRO A 1 334 ? -14.674 -6.535 -9.143 1.00 89.75 334 PRO A C 1
ATOM 2480 O O . PRO A 1 334 ? -14.465 -5.333 -8.996 1.00 89.75 334 PRO A O 1
ATOM 2483 N N . LEU A 1 335 ? -13.690 -7.433 -9.129 1.00 96.00 335 LEU A N 1
ATOM 2484 C CA . LEU A 1 335 ? -12.293 -7.122 -8.820 1.00 96.00 335 LEU A CA 1
ATOM 2485 C C . LEU A 1 335 ? -11.399 -7.343 -10.056 1.00 96.00 335 LEU A C 1
ATOM 2487 O O . LEU A 1 335 ? -11.466 -8.421 -10.648 1.00 96.00 335 LEU A O 1
ATOM 2491 N N . PRO A 1 336 ? -10.567 -6.363 -10.468 1.00 95.31 336 PRO A N 1
ATOM 2492 C CA . PRO A 1 336 ? -9.620 -6.558 -11.562 1.00 95.31 336 PRO A CA 1
ATOM 2493 C C . PRO A 1 336 ? -8.638 -7.699 -11.284 1.00 95.31 336 PRO A C 1
ATOM 2495 O O . PRO A 1 336 ? -8.178 -7.884 -10.155 1.00 95.31 336 PRO A O 1
ATOM 2498 N N . ARG A 1 337 ? -8.285 -8.461 -12.325 1.00 94.19 337 ARG A N 1
ATOM 2499 C CA . ARG A 1 337 ? -7.264 -9.514 -12.209 1.00 94.19 337 ARG A CA 1
ATOM 2500 C C . ARG A 1 337 ? -5.869 -8.918 -12.033 1.00 94.19 337 ARG A C 1
ATOM 2502 O O . ARG A 1 337 ? -5.155 -9.366 -11.146 1.00 94.19 337 ARG A O 1
ATOM 2509 N N . ALA A 1 338 ? -5.532 -7.892 -12.814 1.00 93.25 338 ALA A N 1
ATOM 2510 C CA . ALA A 1 338 ? -4.262 -7.187 -12.701 1.00 93.25 338 ALA A CA 1
ATOM 2511 C C . ALA A 1 338 ? -4.155 -6.476 -11.343 1.00 93.25 338 ALA A C 1
ATOM 2513 O O . ALA A 1 338 ? -5.050 -5.723 -10.954 1.00 93.25 338 ALA A O 1
ATOM 2514 N N . VAL A 1 339 ? -3.055 -6.718 -10.627 1.00 96.00 339 VAL A N 1
ATOM 2515 C CA . VAL A 1 339 ? -2.794 -6.127 -9.307 1.00 96.00 339 VAL A CA 1
ATOM 2516 C C . VAL A 1 339 ? -2.733 -4.595 -9.359 1.00 96.00 339 VAL A C 1
ATOM 2518 O O . VAL A 1 339 ? -3.419 -3.976 -8.542 1.00 96.00 339 VAL A O 1
ATOM 2521 N N . PRO A 1 340 ? -2.039 -3.952 -10.327 1.00 96.25 340 PRO A N 1
ATOM 2522 C CA . PRO A 1 340 ? -1.996 -2.488 -10.402 1.00 96.25 340 PRO A CA 1
ATOM 2523 C C . PRO A 1 340 ? -3.378 -1.831 -10.536 1.00 96.25 340 PRO A C 1
ATOM 2525 O O . PRO A 1 340 ? -3.577 -0.700 -10.094 1.00 96.25 340 PRO A O 1
ATOM 2528 N N . ASP A 1 341 ? -4.363 -2.527 -11.106 1.00 96.62 341 ASP A N 1
ATOM 2529 C CA . ASP A 1 341 ? -5.727 -2.007 -11.290 1.00 96.62 341 ASP A CA 1
ATOM 2530 C C . ASP A 1 341 ? -6.574 -2.062 -10.007 1.00 96.62 341 ASP A C 1
ATOM 2532 O O . ASP A 1 341 ? -7.709 -1.578 -9.975 1.00 96.62 341 ASP A O 1
ATOM 2536 N N . ARG A 1 342 ? -6.033 -2.645 -8.932 1.00 98.06 342 ARG A N 1
ATOM 2537 C CA . ARG A 1 342 ? -6.626 -2.633 -7.586 1.00 98.06 342 ARG A CA 1
AT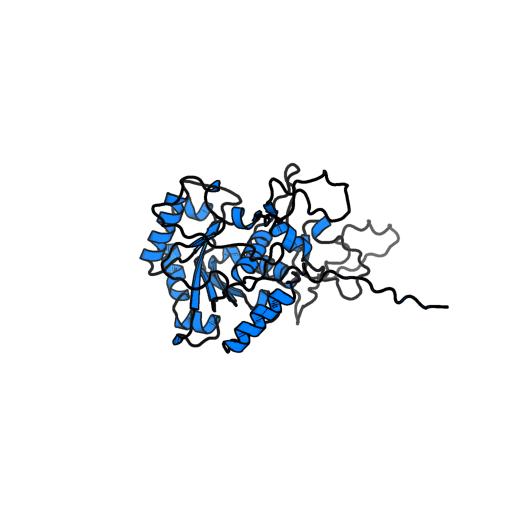OM 2538 C C . ARG A 1 342 ? -6.144 -1.451 -6.743 1.00 98.06 342 ARG A C 1
ATOM 2540 O O . ARG A 1 342 ? -6.662 -1.259 -5.643 1.00 98.06 342 ARG A O 1
ATOM 2547 N N . LEU A 1 343 ? -5.178 -0.683 -7.252 1.00 98.25 343 LEU A N 1
ATOM 2548 C CA . LEU A 1 343 ? -4.567 0.458 -6.577 1.00 98.25 343 LEU A CA 1
ATOM 2549 C C . LEU A 1 343 ? -5.168 1.775 -7.068 1.00 98.25 343 LEU A C 1
ATOM 2551 O O . LEU A 1 343 ? -5.416 1.955 -8.261 1.00 98.25 343 LEU A O 1
ATOM 2555 N N . SER A 1 344 ? -5.390 2.702 -6.144 1.00 97.81 344 SER A N 1
ATOM 2556 C CA . SER A 1 344 ? -5.847 4.068 -6.408 1.00 97.81 344 SER A CA 1
ATOM 2557 C C . SER A 1 344 ? -4.964 5.067 -5.670 1.00 97.81 344 SER A C 1
ATOM 2559 O O . SER A 1 344 ? -4.541 4.811 -4.547 1.00 97.81 344 SER A O 1
ATOM 2561 N N . TYR A 1 345 ? -4.721 6.222 -6.280 1.00 97.25 345 TYR A N 1
ATOM 2562 C CA . TYR A 1 345 ? -3.852 7.247 -5.710 1.00 97.25 345 TYR A CA 1
ATOM 2563 C C . TYR A 1 345 ? -4.540 8.603 -5.723 1.00 97.25 345 TYR A C 1
ATOM 2565 O O . TYR A 1 345 ? -5.219 8.954 -6.690 1.00 97.25 345 TYR A O 1
ATOM 2573 N N . VAL A 1 346 ? -4.324 9.368 -4.660 1.00 96.94 346 VAL A N 1
ATOM 2574 C CA . VAL A 1 346 ? -4.564 10.809 -4.621 1.00 96.94 346 VAL A CA 1
ATOM 2575 C C . VAL A 1 346 ? -3.224 11.463 -4.332 1.00 96.94 346 VAL A C 1
ATOM 2577 O O . VAL A 1 346 ? -2.664 11.249 -3.263 1.00 96.94 346 VAL A O 1
ATOM 2580 N N . PHE A 1 347 ? -2.724 12.253 -5.279 1.00 95.69 347 PHE A N 1
ATOM 2581 C CA . PHE A 1 347 ? -1.513 13.043 -5.090 1.00 95.69 347 PHE A CA 1
ATOM 2582 C C . PHE A 1 347 ? -1.891 14.465 -4.682 1.00 95.69 347 PHE A C 1
ATOM 2584 O O . PHE A 1 347 ? -2.591 15.166 -5.415 1.00 95.69 347 PHE A O 1
ATOM 2591 N N . LEU A 1 348 ? -1.447 14.873 -3.500 1.00 91.81 348 LEU A N 1
ATOM 2592 C CA . LEU A 1 348 ? -1.646 16.205 -2.957 1.00 91.81 348 LEU A CA 1
ATOM 2593 C C . LE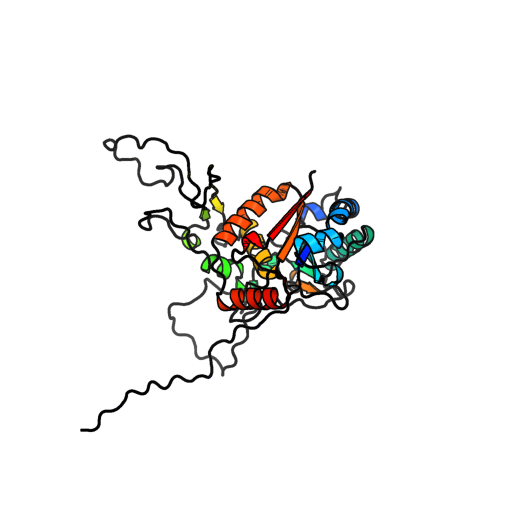U A 1 348 ? -0.575 17.135 -3.538 1.00 91.81 348 LEU A C 1
ATOM 2595 O O . LEU A 1 348 ? 0.617 16.850 -3.439 1.00 91.81 348 LEU A O 1
ATOM 2599 N N . GLY A 1 349 ? -1.000 18.233 -4.164 1.00 84.38 349 GLY A N 1
ATOM 2600 C CA . GLY A 1 349 ? -0.082 19.272 -4.640 1.00 84.38 349 GLY A CA 1
ATOM 2601 C C . GLY A 1 349 ? 0.528 20.044 -3.474 1.00 84.38 349 GLY A C 1
ATOM 2602 O O . GLY A 1 349 ? -0.167 20.251 -2.475 1.00 84.38 349 GLY A O 1
ATOM 2603 N N . SER A 1 350 ? 1.799 20.425 -3.614 1.00 63.75 350 SER A N 1
ATOM 2604 C CA . SER A 1 350 ? 2.572 21.227 -2.653 1.00 63.75 350 SER A CA 1
ATOM 2605 C C . SER A 1 350 ? 1.875 22.516 -2.241 1.00 63.75 350 SER A C 1
ATOM 2607 O O . SER A 1 350 ? 1.387 23.209 -3.168 1.00 63.75 350 SER A O 1
#

Radius of gyration: 23.14 Å; chains: 1; bounding box: 59×87×66 Å

pLDDT: mean 82.16, std 18.91, range [25.02, 98.62]

Sequence (350 aa):
MAGGVDTVFRETSAEPRVEAVPLAHLSVELGHLYMEDLTAPDADLGAHFARIAPWVDPPRLAAVARVPQARLRVSTCLLIDDYFSAPGSPADVIGQLVTAAAGAGLRVDYVARESACATAPRPSRPGPASRPAAGGAGSYPADDDGEVSLAALVEAALVADPPFGATGVRPTPAQIGWLSNGERTPGADGARPAAAMAGETPWAPPRENAARRHSVFVDVELWDVPRDARVWSCPMLAGVWQLLRLGLLRVEGRGAVNPVRMDVEALPNRWAELPPVIQLADRVAPFCAYRAMSVLDSRFFPVEHAVRTILAQVATDPVVAEQALTRAGQEGTPLPRAVPDRLSYVFLGS

Organism: Pseudofrankia inefficax (strain DSM 45817 / CECT 9037 / DDB 130130 / EuI1c) (NCBI:txid298654)

Foldseek 3Di:
DDDDDPPPDDDPPDPLAQDDAAAFLEEEELEADEVCLQPPPPNDLLVSLLLSLVCPDLVNQCVLSVHPSVRHAYAYEYEYAPQVHDDFFPLVSVVVNQVSNVSSVHHHFKYFYLNLLQKFAADDDPDDDDDDDDDDPDDQPDDDDRIDGLLSVQLVQFDQPAADPDPPPDDRCVVPQKHKQFFQWPPPPPPDPPPPPDDDDDTDHTAGRPDDPDGDIDMDGQWDQPPNRIDGDPLSSVLSVLCLQQQQDDRSSHRRFDEDEDASVRGGRDPVVDHRMHGHDDPHRGSHHLAYEYEYAPVCVVSVVSSLSSQQRGDTDPVNLVSSQVVCVVVVHHGDSRSSVRYHYHHDYD

InterPro domains:
  IPR049747 SCO2522-like [NF040566] (8-348)
  IPR049747 SCO2522-like [PF28097] (8-348)